Protein AF-A0ABD1JAW6-F1 (afdb_monomer_lite)

Organism: NCBI:txid363190

Secondary structure (DSSP, 8-state):
--HHHHHHHHHHHHHHH-SS---THHHHHHHHHHHHHHHHHHHS--------PPPSS----PPP------SSHHHHHHHHHHHHHHHS---PPPEEEEEEESSS----EEEE-SSTT--EEEEEEEEEEETTEEEEEEEEEEE-GGG---EEEE-SSEEEEEEEEEESSTT-TTS---SS---SEEEEEEEEEEGGGTEEEEEEEEETT--EEEEEEEEETTEEEEEEEEE-HHHHSSTTHHHHT--EEEE-STTGGG-----TTSTTHHHHHHHHHHHS--

InterPro domains:
  IPR016054 Ly-6 antigen/uPA receptor-like [PF00021] (93-174)
  IPR016054 Ly-6 antigen/uPA receptor-like [PF00021] (186-258)
  IPR016054 Ly-6 antigen/uPA receptor-like [SM00134] (94-187)
  IPR016054 Ly-6 antigen/uPA receptor-like [SM00134] (188-269)
  IPR045860 Snake toxin-like superfamily [G3DSA:2.10.60.10] (93-180)
  IPR045860 Snake toxin-like superfamily [G3DSA:2.10.60.10] (184-261)
  IPR045860 Snake toxin-like superfamily [SSF57302] (91-174)
  IPR045860 Snake toxin-like superfamily [SSF57302] (186-259)
  IPR050918 CNF-like Phospholipase A2 Inhibitor [PTHR20914] (78-254)

Foldseek 3Di:
DVPVVVVVVVVVVVVVPPPDDDDCVVVVVVVVVVVVVVVVVVVPPPDPDDDDDDDPDDDDDDDDDDDDDDDPVVVVVVVVVVVVVVVPPPPQAAWEFWDKDFPDDDGGDIDGDPDPQLQKWKWKWKWKDAQNDITIMITTDRDGPLPQDWKKWPQPRMIMTMHMDMDRHHHPHPDHDDNDAFAAFPAAKEWHAPQVVLDGHDIDGDGDQQFKKKWWWDQDPNDTHIGITTMHPSCVVCPVCVVRVIPIDIDGGHHPVVDDPPDPPPVVVVVCVVVVVVVVVD

Sequence (282 aa):
MPQLLKCSTIYNACNETHKQHFDFSHCHNSCETITYQFTQGMMIKNVVGDDDRPAPNGQVYPHQRRYIPPLTIKMSFQITFIMMCLLFSQAEGLSCITCNSTSGSCSGSSRQCASSDLNTCGSITTVTSVGGTKNELNIKSCFRSSQCLNASLNIGTGRFTLSALCCSTDNCNTQDPPANGNSTSNGRQCFTCNVLRQSCSSRLDCVGDEDRCVSAKVEAAGQSVNVKGCVTRNVCSGAVASQLAVDLRCCEGNLCNGAWSVGPGASVLFLLWPLVSVLLLH

pLDDT: mean 70.28, std 23.57, range [27.52, 97.81]

Radius of gyration: 35.2 Å; chains: 1; bounding box: 105×41×98 Å

Structure (mmCIF, N/CA/C/O backbone):
data_AF-A0ABD1JAW6-F1
#
_entry.id   AF-A0ABD1JAW6-F1
#
loop_
_atom_site.group_PDB
_atom_site.id
_atom_site.type_symbol
_atom_site.label_atom_id
_atom_site.label_alt_id
_atom_site.label_comp_id
_atom_site.label_asym_id
_atom_site.label_entity_id
_atom_site.label_seq_id
_atom_site.pdbx_PDB_ins_code
_atom_site.Cartn_x
_atom_site.Cartn_y
_atom_site.Cartn_z
_atom_site.occupancy
_atom_site.B_iso_or_equiv
_atom_site.auth_seq_id
_atom_site.auth_comp_id
_atom_site.auth_asym_id
_atom_site.auth_atom_id
_atom_site.pdbx_PDB_model_num
ATOM 1 N N . MET A 1 1 ? -54.946 2.865 18.034 1.00 39.66 1 MET A N 1
ATOM 2 C CA . MET A 1 1 ? -54.273 3.064 16.730 1.00 39.66 1 MET A CA 1
ATOM 3 C C . MET A 1 1 ? -53.802 4.497 16.399 1.00 39.66 1 MET A C 1
ATOM 5 O O . MET A 1 1 ? -53.014 4.590 15.474 1.00 39.66 1 MET A O 1
ATOM 9 N N . PRO A 1 2 ? -54.110 5.591 17.140 1.00 27.52 2 PRO A N 1
ATOM 10 C CA . PRO A 1 2 ? -53.483 6.907 16.873 1.00 27.52 2 PRO A CA 1
ATOM 11 C C . PRO A 1 2 ? -52.094 7.120 17.518 1.00 27.52 2 PRO A C 1
ATOM 13 O O . PRO A 1 2 ? -51.408 8.084 17.203 1.00 27.52 2 PRO A O 1
ATOM 16 N N . GLN A 1 3 ? -51.689 6.251 18.454 1.00 32.28 3 GLN A N 1
ATOM 17 C CA . GLN A 1 3 ? -50.475 6.415 19.279 1.00 32.28 3 GLN A CA 1
ATOM 18 C C . GLN A 1 3 ? -49.221 5.762 18.661 1.00 32.28 3 GLN A C 1
ATOM 20 O O . GLN A 1 3 ? -48.121 6.271 18.829 1.00 32.28 3 GLN A O 1
ATOM 25 N N . LEU A 1 4 ? -49.389 4.685 17.880 1.00 32.69 4 LEU A N 1
ATOM 26 C CA . LEU A 1 4 ? -48.307 4.049 17.108 1.00 32.69 4 LEU A CA 1
ATOM 27 C C . LEU A 1 4 ? -47.784 4.958 15.985 1.00 32.69 4 LEU A C 1
ATOM 29 O O . LEU A 1 4 ? -46.601 4.915 15.657 1.00 32.69 4 LEU A O 1
ATOM 33 N N . LEU A 1 5 ? -48.652 5.821 15.444 1.00 30.50 5 LEU A N 1
ATOM 34 C CA . LEU A 1 5 ? -48.282 6.759 14.388 1.00 30.50 5 LEU A CA 1
ATOM 35 C C . LEU A 1 5 ? -47.302 7.823 14.908 1.00 30.50 5 LEU A C 1
ATOM 37 O O . LEU A 1 5 ? -46.346 8.140 14.218 1.00 30.50 5 LEU A O 1
ATOM 41 N N . LYS A 1 6 ? -47.456 8.291 16.158 1.00 33.97 6 LYS A N 1
ATOM 42 C CA . LYS A 1 6 ? -46.602 9.345 16.735 1.00 33.97 6 LYS A CA 1
ATOM 43 C C . LYS A 1 6 ? -45.160 8.892 16.999 1.00 33.97 6 LYS A C 1
ATOM 45 O O . LYS A 1 6 ? -44.248 9.675 16.762 1.00 33.97 6 LYS A O 1
ATOM 50 N N . CYS A 1 7 ? -44.927 7.642 17.411 1.00 35.03 7 CYS A N 1
ATOM 51 C CA . CYS A 1 7 ? -43.558 7.128 17.589 1.00 35.03 7 CYS A CA 1
ATOM 52 C C . CYS A 1 7 ? -42.853 6.850 16.257 1.00 35.03 7 CYS A C 1
ATOM 54 O O . CYS A 1 7 ? -41.663 7.121 16.141 1.00 35.03 7 CYS A O 1
ATOM 56 N N . SER A 1 8 ? -43.575 6.368 15.238 1.00 34.03 8 SER A N 1
ATOM 57 C CA . SER A 1 8 ? -42.996 6.190 13.900 1.00 34.03 8 SER A CA 1
ATOM 58 C C . SER A 1 8 ? -42.621 7.533 13.267 1.00 34.03 8 SER A C 1
ATOM 60 O O . SER A 1 8 ? -41.562 7.634 12.653 1.00 34.03 8 SER A O 1
ATOM 62 N N . THR A 1 9 ? -43.417 8.588 13.483 1.00 37.19 9 THR A N 1
ATOM 63 C CA . THR A 1 9 ? -43.071 9.942 13.025 1.00 37.19 9 THR A CA 1
ATOM 64 C C . THR A 1 9 ? -41.859 10.517 13.764 1.00 37.19 9 THR A C 1
ATOM 66 O O . THR A 1 9 ? -41.057 11.188 13.133 1.00 37.19 9 THR A O 1
ATOM 69 N N . ILE A 1 10 ? -41.671 10.230 15.059 1.00 40.16 10 ILE A N 1
ATOM 70 C CA . ILE A 1 10 ? -40.507 10.707 15.836 1.00 40.16 10 ILE A CA 1
ATOM 71 C C . ILE A 1 10 ? -39.234 9.915 15.496 1.00 40.16 10 ILE A C 1
ATOM 73 O O . ILE A 1 10 ? -38.173 10.512 15.358 1.00 40.16 10 ILE A O 1
ATOM 77 N N . TYR A 1 11 ? -39.336 8.600 15.281 1.00 37.50 11 TYR A N 1
ATOM 78 C CA . TYR A 1 11 ? -38.226 7.769 14.800 1.00 37.50 11 TYR A CA 1
ATOM 79 C C . TYR A 1 11 ? -37.764 8.203 13.402 1.00 37.50 11 TYR A C 1
ATOM 81 O O . TYR A 1 11 ? -36.571 8.370 13.164 1.00 37.50 11 TYR A O 1
ATOM 89 N N . ASN A 1 12 ? -38.713 8.471 12.499 1.00 37.88 12 ASN A N 1
ATOM 90 C CA . ASN A 1 12 ? -38.404 8.979 11.164 1.00 37.88 12 ASN A CA 1
ATOM 91 C C . ASN A 1 12 ? -37.906 10.433 11.199 1.00 37.88 12 ASN A C 1
ATOM 93 O O . ASN A 1 12 ? -36.989 10.758 10.455 1.00 37.88 12 ASN A O 1
ATOM 97 N N . ALA A 1 13 ? -38.418 11.281 12.101 1.00 36.16 13 ALA A N 1
ATOM 98 C CA . ALA A 1 13 ? -37.901 12.634 12.298 1.00 36.16 13 ALA A CA 1
ATOM 99 C C . ALA A 1 13 ? -36.455 12.611 12.820 1.00 36.16 13 ALA A C 1
ATOM 101 O O . ALA A 1 13 ? -35.608 13.260 12.227 1.00 36.16 13 ALA A O 1
ATOM 102 N N . CYS A 1 14 ? -36.124 11.798 13.831 1.00 36.22 14 CYS A N 1
ATOM 103 C CA . CYS A 1 14 ? -34.740 11.622 14.297 1.00 36.22 14 CYS A CA 1
ATOM 104 C C . CYS A 1 14 ? -33.797 11.101 13.200 1.00 36.22 14 CYS A C 1
ATOM 106 O O . CYS A 1 14 ? -32.624 11.468 13.184 1.00 36.22 14 CYS A O 1
ATOM 108 N N . ASN A 1 15 ? -34.302 10.277 12.280 1.00 37.25 15 ASN A N 1
ATOM 109 C CA . ASN A 1 15 ? -33.532 9.739 11.160 1.00 37.25 15 ASN A CA 1
ATOM 110 C C . ASN A 1 15 ? -33.337 10.764 10.019 1.00 37.25 15 ASN A C 1
ATOM 112 O O . ASN A 1 15 ? -32.315 10.742 9.335 1.00 37.25 15 ASN A O 1
ATOM 116 N N . GLU A 1 16 ? -34.284 11.688 9.815 1.00 38.09 16 GLU A N 1
ATOM 117 C CA . GLU A 1 16 ? -34.200 12.703 8.755 1.00 38.09 16 GLU A CA 1
ATOM 118 C C . GLU A 1 16 ? -33.447 13.980 9.169 1.00 38.09 16 GLU A C 1
ATOM 120 O O . GLU A 1 16 ? -32.745 14.545 8.327 1.00 38.09 16 GLU A O 1
ATOM 125 N N . THR A 1 17 ? -33.494 14.420 10.437 1.00 34.91 17 THR A N 1
ATOM 126 C CA . THR A 1 17 ? -32.769 15.634 10.880 1.00 34.91 17 THR A CA 1
ATOM 127 C C . THR A 1 17 ? -31.293 15.427 11.246 1.00 34.91 17 THR A C 1
ATOM 129 O O . THR A 1 17 ? -30.568 16.416 11.307 1.00 34.91 17 THR A O 1
ATOM 132 N N . HIS A 1 18 ? -30.794 14.195 11.431 1.00 41.66 18 HIS A N 1
ATOM 133 C CA . HIS A 1 18 ? -29.419 13.933 11.913 1.00 41.66 18 HIS A CA 1
ATOM 134 C C . HIS A 1 18 ? -28.493 13.243 10.898 1.00 41.66 18 HIS A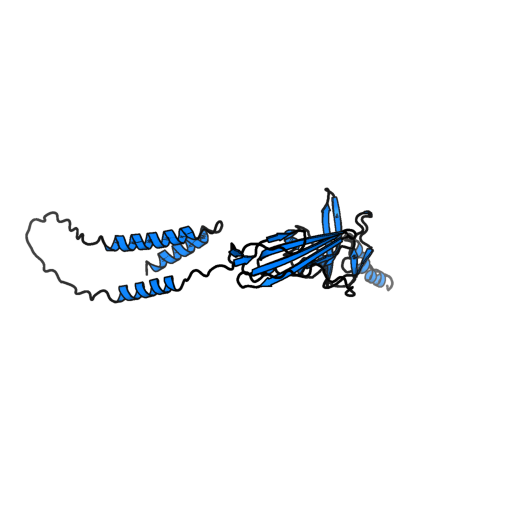 C 1
ATOM 136 O O . HIS A 1 18 ? -27.667 12.399 11.242 1.00 41.66 18 HIS A O 1
ATOM 142 N N . LYS A 1 19 ? -28.536 13.672 9.631 1.00 37.09 19 LYS A N 1
ATOM 143 C CA . LYS A 1 19 ? -27.467 13.354 8.659 1.00 37.09 19 LYS A CA 1
ATOM 144 C C . LYS A 1 19 ? -26.127 14.046 8.955 1.00 37.09 19 LYS A C 1
ATOM 146 O O . LYS A 1 19 ? -25.148 13.776 8.264 1.00 37.09 19 LYS A O 1
ATOM 151 N N . GLN A 1 20 ? -26.055 14.918 9.961 1.00 35.34 20 GLN A N 1
ATOM 152 C CA . GLN A 1 20 ? -24.823 15.565 10.409 1.00 35.34 20 GLN A CA 1
ATOM 153 C C . GLN A 1 20 ? -24.856 15.683 11.943 1.00 35.34 20 GLN A C 1
ATOM 155 O O . GLN A 1 20 ? -25.792 16.249 12.492 1.00 35.34 20 GLN A O 1
ATOM 160 N N . HIS A 1 21 ? -23.834 15.142 12.611 1.00 32.12 21 HIS A N 1
ATOM 161 C CA . HIS A 1 21 ? -23.632 15.073 14.069 1.00 32.12 21 HIS A CA 1
ATOM 162 C C . HIS A 1 21 ? -24.512 14.083 14.863 1.00 32.12 21 HIS A C 1
ATOM 164 O O . HIS A 1 21 ? -25.672 14.333 15.188 1.00 32.12 21 HIS A O 1
ATOM 170 N N . PHE A 1 22 ? -23.877 12.963 15.233 1.00 36.44 22 PHE A N 1
ATOM 171 C CA . PHE A 1 22 ? -24.339 12.000 16.231 1.00 36.44 22 PHE A CA 1
ATOM 172 C C . PHE A 1 22 ? -23.930 12.472 17.633 1.00 36.44 22 PHE A C 1
ATOM 174 O O . PHE A 1 22 ? -22.776 12.321 18.028 1.00 36.44 22 PHE A O 1
ATOM 181 N N . ASP A 1 23 ? -24.883 13.019 18.384 1.00 33.16 23 ASP A N 1
ATOM 182 C CA . ASP A 1 23 ? -24.808 13.137 19.840 1.00 33.16 23 ASP A CA 1
ATOM 183 C C . ASP A 1 23 ? -26.008 12.384 20.439 1.00 33.16 23 ASP A C 1
ATOM 185 O O . ASP A 1 23 ? -27.153 12.838 20.385 1.00 33.16 23 ASP A O 1
ATOM 189 N N . PHE A 1 24 ? -25.755 11.181 20.962 1.00 34.19 24 PHE A N 1
ATOM 190 C CA . PHE A 1 24 ? -26.781 10.320 21.560 1.00 34.19 24 PHE A CA 1
ATOM 191 C C . PHE A 1 24 ? -27.274 10.823 22.929 1.00 34.19 24 PHE A C 1
ATOM 193 O O . PHE A 1 24 ? -28.302 10.341 23.413 1.00 34.19 24 PHE A O 1
ATOM 200 N N . SER A 1 25 ? -26.617 11.822 23.5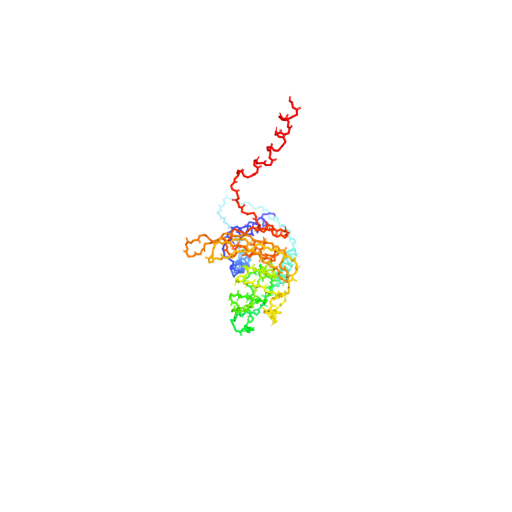34 1.00 34.84 25 SER A N 1
ATOM 201 C CA . SER A 1 25 ? -27.037 12.383 24.827 1.00 34.84 25 SER A CA 1
ATOM 202 C C . SER A 1 25 ? -28.419 13.052 24.757 1.00 34.84 25 SER A C 1
ATOM 204 O O . SER A 1 25 ? -29.188 13.022 25.720 1.00 34.84 25 SER A O 1
ATOM 206 N N . HIS A 1 26 ? -28.802 13.578 23.587 1.00 32.47 26 HIS A N 1
ATOM 207 C CA . HIS A 1 26 ? -30.093 14.244 23.388 1.00 32.47 26 HIS A CA 1
ATOM 208 C C . HIS A 1 26 ? -31.280 13.279 23.228 1.00 32.47 26 HIS A C 1
ATOM 210 O O . HIS A 1 26 ? -32.404 13.606 23.625 1.00 32.47 26 HIS A O 1
ATOM 216 N N . CYS A 1 27 ? -31.046 12.067 22.712 1.00 31.92 27 CYS A N 1
ATOM 217 C CA . CYS A 1 27 ? -32.080 11.028 22.623 1.00 31.92 27 CYS A CA 1
ATOM 218 C C . CYS A 1 27 ? -32.421 10.440 23.999 1.00 31.92 27 CYS A C 1
ATOM 220 O O . CYS A 1 27 ? -33.592 10.175 24.282 1.00 31.92 27 CYS A O 1
ATOM 222 N N . HIS A 1 28 ? -31.418 10.303 24.872 1.00 37.28 28 HIS A N 1
ATOM 223 C CA . HIS A 1 28 ? -31.607 9.882 26.260 1.00 37.28 28 HIS A CA 1
ATOM 224 C C . HIS A 1 28 ? -32.455 10.903 27.040 1.00 37.28 28 HIS A C 1
ATOM 226 O O . HIS A 1 28 ? -33.507 10.548 27.573 1.00 37.28 28 HIS A O 1
ATOM 232 N N . ASN A 1 29 ? -32.098 12.193 26.963 1.00 34.94 29 ASN A N 1
ATOM 233 C CA . ASN A 1 29 ? -32.851 13.278 27.608 1.00 34.94 29 ASN A CA 1
ATOM 234 C C . ASN A 1 29 ? -34.290 13.422 27.074 1.00 34.94 29 ASN A C 1
ATOM 236 O O . ASN A 1 29 ? -35.208 13.720 27.841 1.00 34.94 29 ASN A O 1
ATOM 240 N N . SER A 1 30 ? -34.530 13.177 25.779 1.00 36.03 30 SER A N 1
ATOM 241 C CA . SER A 1 30 ? -35.888 13.217 25.208 1.00 36.03 30 SER A CA 1
ATOM 242 C C . SER A 1 30 ? -36.763 12.054 25.691 1.00 36.03 30 SER A C 1
ATOM 244 O O . SER A 1 30 ? -37.945 12.257 25.973 1.00 36.03 30 SER A O 1
ATOM 246 N N . CYS A 1 31 ? -36.201 10.852 25.857 1.00 35.84 31 CYS A N 1
ATOM 247 C CA . CYS A 1 31 ? -36.932 9.713 26.421 1.00 35.84 31 CYS A CA 1
ATOM 248 C C . CYS A 1 31 ? -37.215 9.888 27.920 1.00 35.84 31 CYS A C 1
ATOM 250 O O . CYS A 1 31 ? -38.332 9.605 28.363 1.00 35.84 31 CYS A O 1
ATOM 252 N N . GLU A 1 32 ? -36.269 10.417 28.700 1.00 36.97 32 GLU A N 1
ATOM 253 C CA . GLU A 1 32 ? -36.491 10.727 30.119 1.00 36.97 32 GLU A CA 1
ATOM 254 C C . GLU A 1 32 ? -37.551 11.822 30.313 1.00 36.97 32 GLU A C 1
ATOM 256 O O . GLU A 1 32 ? -38.463 11.666 31.128 1.00 36.97 32 GLU A O 1
ATOM 261 N N . THR A 1 33 ? -37.525 12.881 29.495 1.00 35.50 33 THR A N 1
ATOM 262 C CA . THR A 1 33 ? -38.504 13.982 29.570 1.00 35.50 33 THR A CA 1
ATOM 263 C C . THR A 1 33 ? -39.921 13.520 29.211 1.00 35.50 33 THR A C 1
ATOM 265 O O . THR A 1 33 ? -40.887 13.925 29.860 1.00 35.50 33 THR A O 1
ATOM 268 N N . ILE A 1 34 ? -40.075 12.625 28.226 1.00 38.06 34 ILE A N 1
ATOM 269 C CA . ILE A 1 34 ? -41.377 12.039 27.856 1.00 38.06 34 ILE A CA 1
ATOM 270 C C . ILE A 1 34 ? -41.892 11.104 28.960 1.00 38.06 34 ILE A C 1
ATOM 272 O O . ILE A 1 34 ? -43.086 11.117 29.261 1.00 38.06 34 ILE A O 1
ATOM 276 N N . THR A 1 35 ? -41.005 10.352 29.617 1.00 37.53 35 THR A N 1
ATOM 277 C CA . THR A 1 35 ? -41.349 9.484 30.757 1.00 37.53 35 THR A CA 1
ATOM 278 C C . THR A 1 35 ? -41.788 10.311 31.978 1.00 37.53 35 THR A C 1
ATOM 280 O O . THR A 1 35 ? -42.762 9.961 32.652 1.00 37.53 35 THR A O 1
ATOM 283 N N . TYR A 1 36 ? -41.158 11.470 32.207 1.00 36.84 36 TYR A N 1
ATOM 284 C CA . TYR A 1 36 ? -41.524 12.428 33.258 1.00 36.84 36 TYR A CA 1
ATOM 285 C C . TYR A 1 36 ? -42.850 13.163 32.961 1.00 36.84 36 TYR A C 1
ATOM 287 O O . TYR A 1 36 ? -43.713 13.291 33.826 1.00 36.84 36 TYR A O 1
ATOM 295 N N . GLN A 1 37 ? -43.081 13.579 31.711 1.00 35.81 37 GLN A N 1
ATOM 296 C CA . GLN A 1 37 ? -44.339 14.206 31.272 1.00 35.81 37 GLN A CA 1
ATOM 297 C C . GLN A 1 37 ? -45.529 13.225 31.308 1.00 35.81 37 GLN A C 1
ATOM 299 O O . GLN A 1 37 ? -46.637 13.609 31.685 1.00 35.81 37 GLN A O 1
ATOM 304 N N . PHE A 1 38 ? -45.318 11.941 30.986 1.00 34.81 38 PHE A N 1
ATOM 305 C CA . PHE A 1 38 ? -46.363 10.909 31.073 1.00 34.81 38 PHE A CA 1
ATOM 306 C C . PHE A 1 38 ? -46.721 10.527 32.516 1.00 34.81 38 PHE A C 1
ATOM 308 O O . PHE A 1 38 ? -47.887 10.238 32.793 1.00 34.81 38 PHE A O 1
ATOM 315 N N . THR A 1 39 ? -45.753 10.533 33.436 1.00 36.78 39 THR A N 1
ATOM 316 C CA . THR A 1 39 ? -45.994 10.294 34.870 1.00 36.78 39 THR A CA 1
ATOM 317 C C . THR A 1 39 ? -46.688 11.490 35.535 1.00 36.78 39 THR A C 1
ATOM 319 O O . THR A 1 39 ? -47.665 11.292 36.257 1.00 36.78 39 THR A O 1
ATOM 322 N N . GLN A 1 40 ? -46.299 12.727 35.202 1.00 37.38 40 GLN A N 1
ATOM 323 C CA . GLN A 1 40 ? -46.972 13.961 35.648 1.00 37.38 40 GLN A CA 1
ATOM 324 C C . GLN A 1 40 ? -48.404 14.092 35.084 1.00 37.38 40 GLN A C 1
ATOM 326 O O . GLN A 1 40 ? -49.337 14.424 35.816 1.00 37.38 40 GLN A O 1
ATOM 331 N N . GLY A 1 41 ? -48.631 13.728 33.815 1.00 34.72 41 GLY A N 1
ATOM 332 C CA . GLY A 1 41 ? -49.961 13.729 33.187 1.00 34.72 41 GLY A CA 1
ATOM 333 C C . GLY A 1 41 ? -50.949 12.690 33.744 1.00 34.72 41 GLY A C 1
ATOM 334 O O . GLY A 1 41 ? -52.147 12.782 33.477 1.00 34.72 41 GLY A O 1
ATOM 335 N N . MET A 1 42 ? -50.478 11.712 34.529 1.00 32.09 42 MET A N 1
ATOM 336 C CA . MET A 1 42 ? -51.319 10.731 35.231 1.00 32.09 42 MET A CA 1
ATOM 337 C C . MET A 1 42 ? -51.646 11.128 36.681 1.00 32.09 42 MET A C 1
ATOM 339 O O . MET A 1 42 ? -52.560 10.545 37.259 1.00 32.09 42 MET A O 1
ATOM 343 N N . MET A 1 43 ? -50.974 12.143 37.240 1.00 32.81 43 MET A N 1
ATOM 344 C CA . MET A 1 43 ? -51.266 12.697 38.574 1.00 32.81 43 MET A CA 1
ATOM 345 C C . MET A 1 43 ? -52.29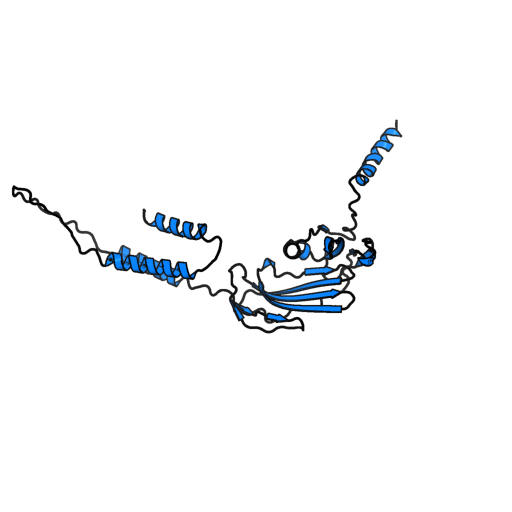7 13.840 38.541 1.00 32.81 43 MET A C 1
ATOM 347 O O . MET A 1 43 ? -52.821 14.223 39.583 1.00 32.81 43 MET A O 1
ATOM 351 N N . ILE A 1 44 ? -52.647 14.360 37.358 1.00 38.25 44 ILE A N 1
ATOM 352 C CA . ILE A 1 44 ? -53.598 15.473 37.193 1.00 38.25 44 ILE A CA 1
ATOM 353 C C . ILE A 1 44 ? -54.794 15.030 36.344 1.00 38.25 44 ILE A C 1
ATOM 355 O O . ILE A 1 44 ? -54.988 15.505 35.233 1.00 38.25 44 ILE A O 1
ATOM 359 N N . LYS A 1 45 ? -55.614 14.105 36.854 1.00 33.12 45 LYS A N 1
ATOM 360 C CA . LYS A 1 45 ? -57.033 13.970 36.459 1.00 33.12 45 LYS A CA 1
ATOM 361 C C . LYS A 1 45 ? -57.879 13.467 37.630 1.00 33.12 45 LYS A C 1
ATOM 363 O O . LYS A 1 45 ? -58.571 12.466 37.522 1.00 33.12 45 LYS A O 1
ATOM 368 N N . ASN A 1 46 ? -57.843 14.206 38.734 1.00 36.03 46 ASN A N 1
ATOM 369 C CA . ASN A 1 46 ? -58.978 14.311 39.652 1.00 36.03 46 ASN A CA 1
ATOM 370 C C . ASN A 1 46 ? -59.456 15.765 39.641 1.00 36.03 46 ASN A C 1
ATOM 372 O O . ASN A 1 46 ? -59.386 16.466 40.640 1.00 36.03 46 ASN A O 1
ATOM 376 N N . VAL A 1 47 ? -59.886 16.242 38.475 1.00 34.84 47 VAL A N 1
ATOM 377 C CA . VAL A 1 47 ? -60.718 17.442 38.382 1.00 34.84 47 VAL A CA 1
ATOM 378 C C . VAL A 1 47 ? -61.846 17.076 37.433 1.00 34.84 47 VAL A C 1
ATOM 380 O O . VAL A 1 47 ? -61.704 17.156 36.215 1.00 34.84 47 VAL A O 1
ATOM 383 N N . VAL A 1 48 ? -62.941 16.577 38.003 1.00 32.56 48 VAL A N 1
ATOM 384 C CA . VAL A 1 48 ? -64.242 16.697 37.351 1.00 32.56 48 VAL A CA 1
ATOM 385 C C . VAL A 1 48 ? -64.601 18.168 37.508 1.00 32.56 48 VAL A C 1
ATOM 387 O O . VAL A 1 48 ? -64.966 18.608 38.593 1.00 32.56 48 VAL A O 1
ATOM 390 N N . GLY A 1 49 ? -64.361 18.939 36.452 1.00 36.12 49 GLY A N 1
ATOM 391 C CA . GLY A 1 49 ? -65.104 20.166 36.241 1.00 36.12 49 GLY A CA 1
ATOM 392 C C . GLY A 1 49 ? -66.442 19.760 35.649 1.00 36.12 49 GLY A C 1
ATOM 393 O O . GLY A 1 49 ? -66.453 19.115 34.604 1.00 36.12 49 GLY A O 1
ATOM 394 N N . ASP A 1 50 ? -67.527 20.115 36.323 1.00 32.41 50 ASP A N 1
ATOM 395 C CA . ASP A 1 50 ? -68.793 20.344 35.644 1.00 32.41 50 ASP A CA 1
ATOM 396 C C . ASP A 1 50 ? -69.230 21.772 35.963 1.00 32.41 50 ASP A C 1
ATOM 398 O O . ASP A 1 50 ? -69.261 22.217 37.112 1.00 32.41 50 ASP A O 1
ATOM 402 N N . ASP A 1 51 ? -69.434 22.495 34.875 1.00 38.00 51 ASP A N 1
ATOM 403 C CA . ASP A 1 51 ? -69.867 23.873 34.773 1.00 38.00 51 ASP A CA 1
ATOM 404 C C . ASP A 1 51 ? -71.394 23.805 34.634 1.00 38.00 51 ASP A C 1
ATOM 406 O O . ASP A 1 51 ? -71.887 23.399 33.586 1.00 38.00 51 ASP A O 1
ATOM 410 N N . ASP A 1 52 ? -72.149 24.135 35.686 1.00 34.78 52 ASP A N 1
ATOM 411 C CA . ASP A 1 52 ? -73.616 24.172 35.632 1.00 34.78 52 ASP A CA 1
ATOM 412 C C . ASP A 1 52 ? -74.127 25.578 35.974 1.00 34.78 52 ASP A C 1
ATOM 414 O O . ASP A 1 52 ? -74.235 25.993 37.132 1.00 34.78 52 ASP A O 1
ATOM 418 N N . ARG A 1 53 ? -74.492 26.323 34.922 1.00 37.44 53 ARG A N 1
ATOM 419 C CA . ARG A 1 53 ? -75.479 27.410 35.011 1.00 37.44 53 ARG A CA 1
ATOM 420 C C . ARG A 1 53 ? -76.859 26.809 35.315 1.00 37.44 53 ARG A C 1
ATOM 422 O O . ARG A 1 53 ? -77.207 25.780 34.741 1.00 37.44 53 ARG A O 1
ATOM 429 N N . PRO A 1 54 ? -77.703 27.472 36.122 1.00 36.53 54 PRO A N 1
ATOM 430 C CA . PRO A 1 54 ? -78.991 26.913 36.512 1.00 36.53 54 PRO A CA 1
ATOM 431 C C . PRO A 1 54 ? -80.008 26.974 35.361 1.00 36.53 54 PRO A C 1
ATOM 433 O O . PRO A 1 54 ? -80.223 28.031 34.767 1.00 36.53 54 PRO A O 1
ATOM 436 N N . ALA A 1 55 ? -80.691 25.858 35.098 1.00 42.91 55 ALA A N 1
ATOM 437 C CA . ALA A 1 55 ? -81.937 25.828 34.332 1.00 42.91 55 ALA A CA 1
ATOM 438 C C . ALA A 1 55 ? -83.146 25.906 35.294 1.00 42.91 55 ALA A C 1
ATOM 440 O O . ALA A 1 55 ? -83.169 25.192 36.301 1.00 42.91 55 ALA A O 1
ATOM 441 N N . PRO A 1 56 ? -84.171 26.736 35.019 1.00 43.97 56 PRO A N 1
ATOM 442 C CA . PRO A 1 56 ? -85.345 26.859 35.871 1.00 43.97 56 PRO A CA 1
ATOM 443 C C . PRO A 1 56 ? -86.402 25.835 35.447 1.00 43.97 56 PRO A C 1
ATOM 445 O O . PRO A 1 56 ? -87.192 26.096 34.547 1.00 43.97 56 PRO A O 1
ATOM 448 N N . ASN A 1 57 ? -86.377 24.649 36.056 1.00 42.28 57 ASN A N 1
ATOM 449 C CA . ASN A 1 57 ? -87.545 23.832 36.427 1.00 42.28 57 ASN A CA 1
ATOM 450 C C . ASN A 1 57 ? -87.086 22.408 36.755 1.00 42.28 57 ASN A C 1
ATOM 452 O O . ASN A 1 57 ? -86.569 21.689 35.904 1.00 42.28 57 ASN A O 1
ATOM 456 N N . GLY A 1 58 ? -87.273 22.016 38.016 1.00 50.03 58 GLY A N 1
ATOM 457 C CA . GLY A 1 58 ? -86.748 20.782 38.588 1.00 50.03 58 GLY A CA 1
ATOM 458 C C . GLY A 1 58 ? -87.364 19.504 38.021 1.00 50.03 58 GLY A C 1
ATOM 459 O O . GLY A 1 58 ? -88.439 19.088 38.448 1.00 50.03 58 GLY A O 1
ATOM 460 N N . GLN A 1 59 ? -86.620 18.817 37.154 1.00 36.88 59 GLN A N 1
ATOM 461 C CA . GLN A 1 59 ? -86.806 17.391 36.893 1.00 36.88 59 GLN A CA 1
ATOM 462 C C . GLN A 1 59 ? -85.461 16.655 36.910 1.00 36.88 59 GLN A C 1
ATOM 464 O O . GLN A 1 59 ? -84.491 17.083 36.291 1.00 36.88 59 GLN A O 1
ATOM 469 N N . VAL A 1 60 ? -85.420 15.547 37.656 1.00 40.88 60 VAL A N 1
ATOM 470 C CA . VAL A 1 60 ? -84.251 14.685 37.886 1.00 40.88 60 VAL A CA 1
ATOM 471 C C . VAL A 1 60 ? -84.385 13.427 37.021 1.00 40.88 60 VAL A C 1
ATOM 473 O O . VAL A 1 60 ? -85.417 12.762 37.086 1.00 40.88 60 VAL A O 1
ATOM 476 N N . TYR A 1 61 ? -83.342 13.060 36.267 1.00 37.69 61 TYR A N 1
ATOM 477 C CA . TYR A 1 61 ? -83.243 11.769 35.564 1.00 37.69 61 TYR A CA 1
ATOM 478 C C . TYR A 1 61 ? -82.120 10.901 36.173 1.00 37.69 61 TYR A C 1
ATOM 480 O O . TYR A 1 61 ? -81.106 11.446 36.612 1.00 37.69 61 TYR A O 1
ATOM 488 N N . PRO A 1 62 ? -82.266 9.560 36.239 1.00 40.56 62 PRO A N 1
ATOM 489 C CA . PRO A 1 62 ? -81.368 8.708 37.019 1.00 40.56 62 PRO A CA 1
ATOM 490 C C . PRO A 1 62 ? -80.046 8.400 36.292 1.00 40.56 62 PRO A C 1
ATOM 492 O O . PRO A 1 62 ? -80.030 8.001 35.129 1.00 40.56 62 PRO A O 1
ATOM 495 N N . HIS A 1 63 ? -78.925 8.510 37.013 1.00 38.03 63 HIS A N 1
ATOM 496 C CA . HIS A 1 63 ? -77.596 8.105 36.545 1.00 38.03 63 HIS A CA 1
ATOM 497 C C . HIS A 1 63 ? -77.464 6.573 36.453 1.00 38.03 63 HIS A C 1
ATOM 499 O O . HIS A 1 63 ? -77.547 5.869 37.459 1.00 38.03 63 HIS A O 1
ATOM 505 N N . GLN A 1 64 ? -77.156 6.045 35.265 1.00 39.88 64 GLN A N 1
ATOM 506 C CA . GLN A 1 64 ? -76.683 4.665 35.103 1.00 39.88 64 GLN A CA 1
ATOM 507 C C . GLN A 1 64 ? -75.165 4.584 35.331 1.00 39.88 64 GLN A C 1
ATOM 509 O O . GLN A 1 64 ? -74.379 5.125 34.553 1.00 39.88 64 GLN A O 1
ATOM 514 N N . ARG A 1 65 ? -74.727 3.858 36.371 1.00 39.97 65 ARG A N 1
ATOM 515 C CA . ARG A 1 65 ? -73.311 3.498 36.564 1.00 39.97 65 ARG A CA 1
ATOM 516 C C . ARG A 1 65 ? -72.919 2.341 35.639 1.00 39.97 65 ARG A C 1
ATOM 518 O O . ARG A 1 65 ? -73.353 1.213 35.851 1.00 39.97 65 ARG A O 1
ATOM 525 N N . ARG A 1 66 ? -72.046 2.596 34.655 1.00 38.28 66 ARG A N 1
ATOM 526 C CA . ARG A 1 66 ? -71.309 1.537 33.940 1.00 38.28 66 ARG A CA 1
ATOM 527 C C . ARG A 1 66 ? -70.151 1.042 34.806 1.00 38.28 66 ARG A C 1
ATOM 529 O O . ARG A 1 66 ? -69.294 1.827 35.200 1.00 38.28 66 ARG A O 1
ATOM 536 N N . TYR A 1 67 ? -70.112 -0.261 35.056 1.00 41.28 67 TYR A N 1
ATOM 537 C CA . TYR A 1 67 ? -68.962 -0.945 35.646 1.00 41.28 67 TYR A CA 1
ATOM 538 C C . TYR A 1 67 ? -67.877 -1.120 34.569 1.00 41.28 67 TYR A C 1
ATOM 540 O O . TYR A 1 67 ? -68.135 -1.726 33.531 1.00 41.28 67 TYR A O 1
ATOM 548 N N . ILE A 1 68 ? -66.676 -0.579 34.798 1.00 48.44 68 ILE A N 1
ATOM 549 C CA . ILE A 1 68 ? -65.490 -0.786 33.950 1.00 48.44 68 ILE A CA 1
ATOM 550 C C . ILE A 1 68 ? -64.540 -1.701 34.741 1.00 48.44 68 ILE A C 1
ATOM 552 O O . ILE A 1 68 ? -64.142 -1.315 35.841 1.00 48.44 68 ILE A O 1
ATOM 556 N N . PRO A 1 69 ? -64.184 -2.906 34.256 1.00 43.81 69 PRO A N 1
ATOM 557 C CA . PRO A 1 69 ? -63.257 -3.781 34.972 1.00 43.81 69 PRO A CA 1
ATOM 558 C C . PRO A 1 69 ? -61.832 -3.185 35.002 1.00 43.81 69 PRO A C 1
ATOM 560 O O . PRO A 1 69 ? -61.445 -2.463 34.076 1.00 43.81 69 PRO A O 1
ATOM 563 N N . PRO A 1 70 ? -61.040 -3.449 36.060 1.00 48.09 70 PRO A N 1
ATOM 564 C CA . PRO A 1 70 ? -59.837 -2.684 36.349 1.00 48.09 70 PRO A CA 1
ATOM 565 C C . PRO A 1 70 ? -58.620 -3.179 35.555 1.00 48.09 70 PRO A C 1
ATOM 567 O O . PRO A 1 70 ? -58.289 -4.357 35.543 1.00 48.09 70 PRO A O 1
ATOM 570 N N . LEU A 1 71 ? -57.925 -2.229 34.929 1.00 49.31 71 LEU A N 1
ATOM 571 C CA . LEU A 1 71 ? -56.484 -1.970 35.081 1.00 49.31 71 LEU A CA 1
ATOM 572 C C . LEU A 1 71 ? -55.426 -3.101 34.957 1.00 49.31 71 LEU A C 1
ATOM 574 O O . LEU A 1 71 ? -54.275 -2.842 35.285 1.00 49.31 71 LEU A O 1
ATOM 578 N N . THR A 1 72 ? -55.709 -4.304 34.456 1.00 48.31 72 THR A N 1
ATOM 579 C CA . THR A 1 72 ? -54.685 -5.379 34.364 1.00 48.31 72 THR A CA 1
ATOM 580 C C . THR A 1 72 ? -53.837 -5.334 33.087 1.00 48.31 72 THR A C 1
ATOM 582 O O . THR A 1 72 ? -52.647 -5.644 33.115 1.00 48.31 72 THR A O 1
ATOM 585 N N . ILE A 1 73 ? -54.394 -4.861 31.969 1.00 50.88 73 ILE A N 1
ATOM 586 C CA . ILE A 1 73 ? -53.698 -4.823 30.665 1.00 50.88 73 ILE A CA 1
ATOM 587 C C . ILE A 1 73 ? -52.602 -3.738 30.633 1.00 50.88 73 ILE A C 1
ATOM 589 O O . ILE A 1 73 ? -51.568 -3.898 29.988 1.00 50.88 73 ILE A O 1
ATOM 593 N N . LYS A 1 74 ? -52.787 -2.636 31.374 1.00 52.66 74 LYS A N 1
ATOM 594 C CA . LYS A 1 74 ? -51.873 -1.478 31.373 1.00 52.66 74 LYS A CA 1
ATOM 595 C C . LYS A 1 74 ? -50.562 -1.749 32.127 1.00 52.66 74 LYS A C 1
ATOM 597 O O . LYS A 1 74 ? -49.544 -1.153 31.790 1.00 52.66 74 LYS A O 1
ATOM 602 N N . MET A 1 75 ? -50.582 -2.656 33.109 1.00 51.97 75 MET A N 1
ATOM 603 C CA . MET A 1 75 ? -49.413 -3.004 33.930 1.00 51.97 75 MET A CA 1
ATOM 604 C C . MET A 1 75 ? -48.459 -3.967 33.209 1.00 51.97 75 MET A C 1
ATOM 606 O O . MET A 1 75 ? -47.246 -3.815 33.313 1.00 51.97 75 MET A O 1
ATOM 610 N N . SER A 1 76 ? -48.994 -4.906 32.419 1.00 57.09 76 SER A N 1
ATOM 611 C CA . SER A 1 76 ? -48.181 -5.889 31.689 1.00 57.09 76 SER A CA 1
ATOM 612 C C . SER A 1 76 ? -47.334 -5.241 30.584 1.00 57.09 76 SER A C 1
ATOM 614 O O . SER A 1 76 ? -46.140 -5.512 30.516 1.00 57.09 76 SER A O 1
ATOM 616 N N . PHE A 1 77 ? -47.899 -4.300 29.812 1.00 62.56 77 PHE A N 1
ATOM 617 C CA . PHE A 1 77 ? -47.174 -3.599 28.739 1.00 62.56 77 PHE A CA 1
ATOM 618 C C . PHE A 1 77 ? -45.986 -2.766 29.241 1.00 62.56 77 PHE A C 1
ATOM 620 O O . PHE A 1 77 ? -44.932 -2.767 28.606 1.00 62.56 77 PHE A O 1
ATOM 627 N N . GLN A 1 78 ? -46.141 -2.085 30.381 1.00 64.31 78 GLN A N 1
ATOM 628 C CA . GLN A 1 78 ? -45.100 -1.244 30.988 1.00 64.31 78 GLN A CA 1
ATOM 629 C C . GLN A 1 78 ? -43.893 -2.076 31.429 1.00 64.31 78 GLN A C 1
ATOM 631 O O . GLN A 1 78 ? -42.757 -1.705 31.156 1.00 64.31 78 GLN A O 1
ATOM 636 N N . ILE A 1 79 ? -44.139 -3.237 32.042 1.00 70.75 79 ILE A N 1
ATOM 637 C CA . ILE A 1 79 ? -43.073 -4.135 32.497 1.00 70.75 79 ILE A CA 1
ATOM 638 C C . ILE A 1 79 ? -42.318 -4.715 31.298 1.00 70.75 79 ILE A C 1
ATOM 640 O O . ILE A 1 79 ? -41.093 -4.690 31.297 1.00 70.75 79 ILE A O 1
ATOM 644 N N . THR A 1 80 ? -43.008 -5.153 30.238 1.00 74.56 80 THR A N 1
ATOM 645 C CA . THR A 1 80 ? -42.330 -5.594 29.002 1.00 74.56 80 THR A CA 1
ATOM 646 C C . THR A 1 80 ? -41.521 -4.484 28.339 1.00 74.56 80 THR A C 1
ATOM 648 O O . THR A 1 80 ? -40.444 -4.761 27.826 1.00 74.56 80 THR A O 1
ATOM 651 N N . PHE A 1 81 ? -42.001 -3.237 28.357 1.00 70.00 81 PHE A N 1
ATOM 652 C CA . PHE A 1 81 ? -41.289 -2.105 27.761 1.00 70.00 81 PHE A CA 1
ATOM 653 C C . PHE A 1 81 ? -40.031 -1.743 28.561 1.00 70.00 81 PHE A C 1
ATOM 655 O O . PHE A 1 81 ? -38.967 -1.581 27.977 1.00 70.00 81 PHE A O 1
ATOM 662 N N . ILE A 1 82 ? -40.120 -1.717 29.895 1.00 70.69 82 ILE A N 1
ATOM 663 C CA . ILE A 1 82 ? -38.970 -1.507 30.788 1.00 70.69 82 ILE A CA 1
ATOM 664 C C . ILE A 1 82 ? -37.965 -2.653 30.645 1.00 70.69 82 ILE A C 1
ATOM 666 O O . ILE A 1 82 ? -36.776 -2.397 30.506 1.00 70.69 82 ILE A O 1
ATOM 670 N N . MET A 1 83 ? -38.425 -3.906 30.604 1.00 63.50 83 MET A N 1
ATOM 671 C CA . MET A 1 83 ? -37.552 -5.059 30.373 1.00 63.50 83 MET A CA 1
ATOM 672 C C . MET A 1 83 ? -36.878 -4.992 29.002 1.00 63.50 83 MET A C 1
ATOM 674 O O . MET A 1 83 ? -35.696 -5.294 28.908 1.00 63.50 83 MET A O 1
ATOM 678 N N . MET A 1 84 ? -37.574 -4.543 27.952 1.00 70.88 84 MET A N 1
ATOM 679 C CA . MET A 1 84 ? -36.945 -4.355 26.646 1.00 70.88 84 MET A CA 1
ATOM 680 C C . MET A 1 84 ? -35.912 -3.219 26.672 1.00 70.88 84 MET A C 1
ATOM 682 O O . MET A 1 84 ? -34.814 -3.409 26.168 1.00 70.88 84 MET A O 1
ATOM 686 N N . CYS A 1 85 ? -36.208 -2.090 27.330 1.00 63.75 85 CYS A N 1
ATOM 687 C CA . CYS A 1 85 ? -35.268 -0.985 27.566 1.00 63.75 85 CYS A CA 1
ATOM 688 C C . CYS A 1 85 ? -34.028 -1.404 28.373 1.00 63.75 85 CYS A C 1
ATOM 690 O O . CYS A 1 85 ? -32.934 -0.940 28.074 1.00 63.75 85 CYS A O 1
ATOM 692 N N . LEU A 1 86 ? -34.176 -2.300 29.354 1.00 59.78 86 LEU A N 1
ATOM 693 C CA . LEU A 1 86 ? -33.062 -2.864 30.127 1.00 59.78 86 LEU A CA 1
ATOM 694 C C . LEU A 1 86 ? -32.255 -3.905 29.329 1.00 59.78 86 LEU A C 1
ATOM 696 O O . LEU A 1 86 ? -31.068 -4.082 29.589 1.00 59.78 86 LEU A O 1
ATOM 700 N N . LEU A 1 87 ? -32.883 -4.577 28.355 1.00 56.62 87 LEU A N 1
ATOM 701 C CA . LEU A 1 87 ? -32.228 -5.493 27.411 1.00 56.62 87 LEU A CA 1
ATOM 702 C C . LEU A 1 87 ? -31.503 -4.759 26.273 1.00 56.62 87 LEU A C 1
ATOM 704 O O . LEU A 1 87 ? -30.603 -5.336 25.666 1.00 56.62 87 LEU A O 1
ATOM 708 N N . PHE A 1 88 ? -31.824 -3.487 26.014 1.00 55.50 88 PHE A N 1
ATOM 709 C CA . PHE A 1 88 ? -30.948 -2.574 25.273 1.00 55.50 88 PHE A CA 1
ATOM 710 C C . PHE A 1 88 ? -29.787 -2.135 26.177 1.00 55.50 88 PHE A C 1
ATOM 712 O O . PHE A 1 88 ? -29.563 -0.949 26.413 1.00 55.50 88 PHE A O 1
ATOM 719 N N . SER A 1 89 ? -29.041 -3.103 26.716 1.00 52.34 89 SER A N 1
ATOM 720 C CA . SER A 1 89 ? -27.733 -2.843 27.300 1.00 52.34 89 SER A CA 1
ATOM 721 C C . SER A 1 89 ? -26.918 -2.078 26.265 1.00 52.34 89 SER A C 1
ATOM 723 O O . SER A 1 89 ? -26.822 -2.522 25.118 1.00 52.34 89 SER A O 1
ATOM 725 N N . GLN A 1 90 ? -26.383 -0.923 26.662 1.00 51.78 90 GLN A N 1
ATOM 726 C CA . GLN A 1 90 ? -25.436 -0.159 25.862 1.00 51.78 90 GLN A CA 1
ATOM 727 C C . GLN A 1 90 ? -24.372 -1.138 25.370 1.00 51.78 90 GLN A C 1
ATOM 729 O O . GLN A 1 90 ? -23.609 -1.666 26.175 1.00 51.78 90 GLN A O 1
ATOM 734 N N . ALA A 1 91 ? -24.385 -1.468 24.078 1.00 56.88 91 ALA A N 1
ATOM 735 C CA . ALA A 1 91 ? -23.300 -2.232 23.495 1.00 56.88 91 ALA A CA 1
ATOM 736 C C . ALA A 1 91 ? -22.068 -1.342 23.645 1.00 56.88 91 ALA A C 1
ATOM 738 O O . ALA A 1 91 ? -21.981 -0.306 22.982 1.00 56.88 91 ALA A O 1
ATOM 739 N N . GLU A 1 92 ? -21.184 -1.672 24.589 1.00 66.94 92 GLU A N 1
ATOM 740 C CA . GLU A 1 92 ? -19.934 -0.941 24.738 1.00 66.94 92 GLU A CA 1
ATOM 741 C C . GLU A 1 92 ? -19.209 -1.011 23.393 1.00 66.94 92 GLU A C 1
ATOM 743 O O . GLU A 1 92 ? -18.971 -2.086 22.840 1.00 66.94 92 GLU A O 1
ATOM 748 N N . GLY A 1 93 ? -18.971 0.159 22.799 1.00 81.31 93 GLY A N 1
ATOM 749 C CA . GLY A 1 93 ? -18.274 0.247 21.524 1.00 81.31 93 GLY A CA 1
ATOM 750 C C . GLY A 1 93 ? -16.851 -0.288 21.662 1.00 81.31 93 GLY A C 1
ATOM 751 O O . GLY A 1 93 ? -16.216 -0.070 22.694 1.00 81.31 93 GLY A O 1
ATOM 752 N N . LEU A 1 94 ? -16.362 -0.939 20.603 1.00 93.38 94 LEU A N 1
ATOM 753 C CA . LEU A 1 94 ? -15.003 -1.472 20.503 1.00 93.38 94 LEU A CA 1
ATOM 754 C C . LEU A 1 94 ? -13.969 -0.438 20.971 1.00 93.38 94 LEU A C 1
ATOM 756 O O . LEU A 1 94 ? -14.023 0.725 20.568 1.00 93.38 94 LEU A O 1
ATOM 760 N N . SER A 1 95 ? -13.016 -0.864 21.791 1.00 95.44 95 SER A N 1
ATOM 761 C CA . SER A 1 95 ? -11.901 -0.040 22.257 1.00 95.44 95 SER A CA 1
ATOM 762 C C . SER A 1 95 ? -10.572 -0.570 21.737 1.00 95.44 95 SER A C 1
ATOM 764 O O . SER A 1 95 ? -10.295 -1.759 21.828 1.00 95.44 95 SER A O 1
ATOM 766 N N . CYS A 1 96 ? -9.719 0.305 21.211 1.00 97.19 96 CYS A N 1
ATOM 767 C CA . CYS A 1 96 ? -8.452 -0.084 20.591 1.00 97.19 96 CYS A CA 1
ATOM 768 C C . CYS A 1 96 ? -7.278 0.717 21.144 1.00 97.19 96 CYS A C 1
ATOM 770 O O . CYS A 1 96 ? -7.426 1.872 21.548 1.00 97.19 96 CYS A O 1
ATOM 772 N N . ILE A 1 97 ? -6.078 0.140 21.075 1.00 97.38 97 ILE A N 1
ATOM 773 C CA . ILE A 1 97 ? -4.842 0.859 21.386 1.00 97.38 97 ILE A CA 1
ATOM 774 C C . ILE A 1 97 ? -4.614 1.909 20.298 1.00 97.38 97 ILE A C 1
ATOM 776 O O . ILE A 1 97 ? -4.676 1.586 19.108 1.00 97.38 97 ILE A O 1
ATOM 780 N N . THR A 1 98 ? -4.331 3.153 20.699 1.00 96.00 98 THR A N 1
ATOM 781 C CA . THR A 1 98 ? -4.034 4.255 19.771 1.00 96.00 98 THR A CA 1
ATOM 782 C C . THR A 1 98 ? -2.627 4.809 19.966 1.00 96.00 98 THR A C 1
ATOM 784 O O . THR A 1 98 ? -2.308 5.272 21.061 1.00 96.00 98 THR A O 1
ATOM 787 N N . CYS A 1 99 ? -1.796 4.800 18.923 1.00 95.75 99 CYS A N 1
ATOM 788 C CA . CYS A 1 99 ? -0.474 5.438 18.919 1.00 95.75 99 CYS A CA 1
ATOM 789 C C . CYS A 1 99 ? 0.066 5.627 17.499 1.00 95.75 99 CYS A C 1
ATOM 791 O O . CYS A 1 99 ? -0.419 5.007 16.552 1.00 95.75 99 CYS A O 1
ATOM 793 N N . ASN A 1 100 ? 1.100 6.457 17.363 1.00 94.12 100 ASN A N 1
ATOM 794 C CA . ASN A 1 100 ? 1.939 6.522 16.174 1.00 94.12 100 ASN A CA 1
ATOM 795 C C . ASN A 1 100 ? 3.425 6.645 16.555 1.00 94.12 100 ASN A C 1
ATOM 797 O O . ASN A 1 100 ? 3.761 7.150 17.624 1.00 94.12 100 ASN A O 1
ATOM 801 N N . SER A 1 101 ? 4.321 6.149 15.703 1.00 92.25 101 SER A N 1
ATOM 802 C CA . SER A 1 101 ? 5.772 6.270 15.891 1.00 92.25 101 SER A CA 1
ATOM 803 C C . SER A 1 101 ? 6.502 6.192 14.558 1.00 92.25 101 SER A C 1
ATOM 805 O O . SER A 1 101 ? 6.130 5.400 13.695 1.00 92.25 101 SER A O 1
ATOM 807 N N . THR A 1 102 ? 7.560 6.986 14.410 1.00 86.69 102 THR A N 1
ATOM 808 C CA . THR A 1 102 ? 8.475 6.959 13.257 1.00 86.69 102 THR A CA 1
ATOM 809 C C . THR A 1 102 ? 9.769 6.183 13.530 1.00 86.69 102 THR A C 1
ATOM 811 O O . THR A 1 102 ? 10.641 6.113 12.668 1.00 86.69 102 THR A O 1
ATOM 814 N N . SER A 1 103 ? 9.922 5.603 14.726 1.00 79.81 103 SER A N 1
ATOM 815 C CA . SER A 1 103 ? 11.137 4.905 15.169 1.00 79.81 103 SER A CA 1
ATOM 816 C C . SER A 1 103 ? 10.833 3.494 15.690 1.00 79.81 103 SER A C 1
ATOM 818 O O . SER A 1 103 ? 11.230 3.135 16.798 1.00 79.81 103 SER A O 1
ATOM 820 N N . GLY A 1 104 ? 10.099 2.704 14.903 1.00 81.06 104 GLY A N 1
ATOM 821 C CA . GLY A 1 104 ? 9.706 1.331 15.239 1.00 81.06 104 GLY A CA 1
ATOM 822 C C . GLY A 1 104 ? 8.358 1.246 15.961 1.00 81.06 104 GLY A C 1
ATOM 823 O O . GLY A 1 104 ? 7.491 2.102 15.760 1.00 81.06 104 GLY A O 1
ATOM 824 N N . SER A 1 105 ? 8.176 0.208 16.781 1.00 86.88 105 SER A N 1
ATOM 825 C CA . SER A 1 105 ? 6.935 -0.074 17.513 1.00 86.88 105 SER A CA 1
ATOM 826 C C . SER A 1 105 ? 6.428 1.115 18.332 1.00 86.88 105 SER A C 1
ATOM 828 O O . SER A 1 105 ? 7.206 1.892 18.888 1.00 86.88 105 SER A O 1
ATOM 830 N N . CYS A 1 106 ? 5.103 1.228 18.447 1.00 90.38 106 CYS A N 1
ATOM 831 C CA . CYS A 1 106 ? 4.458 2.217 19.304 1.00 90.38 106 CYS A CA 1
ATOM 832 C C . CYS A 1 106 ? 3.587 1.559 20.379 1.00 90.38 106 CYS A C 1
ATOM 834 O O . CYS A 1 106 ? 2.968 0.508 20.165 1.00 90.38 106 CYS A O 1
ATOM 836 N N . SER A 1 107 ? 3.522 2.233 21.526 1.00 92.38 107 SER A N 1
ATOM 837 C CA . SER A 1 107 ? 2.649 1.906 22.651 1.00 92.38 107 SER A CA 1
ATOM 838 C C . SER A 1 107 ? 1.787 3.119 22.972 1.00 92.38 107 SER A C 1
ATOM 840 O O . SER A 1 107 ? 2.260 4.254 22.919 1.00 92.38 107 SER A O 1
ATOM 842 N N . GLY A 1 108 ? 0.521 2.893 23.302 1.00 92.81 108 GLY A N 1
ATOM 843 C CA . GLY A 1 108 ? -0.425 3.964 23.593 1.00 92.81 108 GLY A CA 1
ATOM 844 C C . GLY A 1 108 ? -1.563 3.501 24.486 1.00 92.81 108 GLY A C 1
ATOM 845 O O . GLY A 1 108 ? -1.571 2.367 24.961 1.00 92.81 108 GLY A O 1
ATOM 846 N N . SER A 1 109 ? -2.517 4.393 24.733 1.00 94.69 109 SER A N 1
ATOM 847 C CA . SER A 1 109 ? -3.688 4.096 25.553 1.00 94.69 109 SER A CA 1
ATOM 848 C C . SER A 1 109 ? -4.837 3.506 24.733 1.00 94.69 109 SER A C 1
ATOM 850 O O . SER A 1 109 ? -4.953 3.751 23.529 1.00 94.69 109 SER A O 1
ATOM 852 N N . SER A 1 110 ? -5.691 2.740 25.414 1.00 96.25 110 SER A N 1
ATOM 853 C CA . SER A 1 110 ? -6.979 2.272 24.897 1.00 96.25 110 SER A CA 1
ATOM 854 C C . SER A 1 110 ? -7.925 3.456 24.708 1.00 96.25 110 SER A C 1
ATOM 856 O O . SER A 1 110 ? -8.103 4.256 25.630 1.00 96.25 110 SER A O 1
ATOM 858 N N . ARG A 1 111 ? -8.555 3.561 23.537 1.00 94.31 111 ARG A N 1
ATOM 859 C CA . ARG A 1 111 ? -9.612 4.536 23.246 1.00 94.31 111 ARG A CA 1
ATOM 860 C C . ARG A 1 111 ? -10.789 3.852 22.571 1.00 94.31 111 ARG A C 1
ATOM 862 O O . ARG A 1 111 ? -10.596 3.006 21.702 1.00 94.31 111 ARG A O 1
ATOM 869 N N . GLN A 1 112 ? -11.994 4.264 22.947 1.00 94.06 112 GLN A N 1
ATOM 870 C CA . GLN A 1 112 ? -13.219 3.797 22.313 1.00 94.06 112 GLN A CA 1
ATOM 871 C C . GLN A 1 112 ? -13.307 4.310 20.871 1.00 94.06 112 GLN A C 1
ATOM 873 O O . GLN A 1 112 ? -12.995 5.472 20.591 1.00 94.06 112 GLN A O 1
ATOM 878 N N . CYS A 1 113 ? -13.725 3.450 19.949 1.00 92.88 113 CYS A N 1
ATOM 879 C CA . CYS A 1 113 ? -13.910 3.812 18.555 1.00 92.88 113 CYS A CA 1
ATOM 880 C C . CYS A 1 113 ? -15.115 4.751 18.406 1.00 92.88 113 CYS A C 1
ATOM 882 O O . CYS A 1 113 ? -16.217 4.460 18.862 1.00 92.88 113 CYS A O 1
ATOM 884 N N . ALA A 1 114 ? -14.892 5.898 17.758 1.00 86.69 114 ALA A N 1
ATOM 885 C CA . ALA A 1 114 ? -15.851 7.005 17.721 1.00 86.69 114 ALA A CA 1
ATOM 886 C C . ALA A 1 114 ? -17.097 6.753 16.850 1.00 86.69 114 ALA A C 1
ATOM 888 O O . ALA A 1 114 ? -18.051 7.525 16.912 1.00 86.69 114 ALA A O 1
ATOM 889 N N . SER A 1 115 ? -17.095 5.717 16.008 1.00 80.75 115 SER A N 1
ATOM 890 C CA . SER A 1 115 ? -18.230 5.377 15.151 1.00 80.75 115 SER A CA 1
ATOM 891 C C . SER A 1 115 ? -18.392 3.869 15.012 1.00 80.75 115 SER A C 1
ATOM 893 O O . SER A 1 115 ? -17.418 3.120 15.072 1.00 80.75 115 SER A O 1
ATOM 895 N N . SER A 1 116 ? -19.625 3.428 14.757 1.00 76.88 116 SER A N 1
ATOM 896 C CA . SER A 1 116 ? -19.950 2.020 14.497 1.00 76.88 116 SER A CA 1
ATOM 897 C C . SER A 1 116 ? -19.252 1.456 13.257 1.00 76.88 116 SER A C 1
ATOM 899 O O . SER A 1 116 ? -19.022 0.254 13.181 1.00 76.88 116 SER A O 1
ATOM 901 N N . ASP A 1 117 ? -18.896 2.311 12.294 1.00 83.69 117 ASP A N 1
ATOM 902 C CA . ASP A 1 117 ? -18.167 1.908 11.085 1.00 83.69 117 ASP A CA 1
ATOM 903 C C . ASP A 1 117 ? -16.696 1.573 11.376 1.00 83.69 117 ASP A C 1
ATOM 905 O O . ASP A 1 117 ? -16.048 0.882 10.591 1.00 83.69 117 ASP A O 1
ATOM 909 N N . LEU A 1 118 ? -16.151 2.076 12.489 1.00 88.88 118 LEU A N 1
ATOM 910 C CA . LEU A 1 118 ? -14.804 1.781 12.974 1.00 88.88 118 LEU A CA 1
ATOM 911 C C . LEU A 1 118 ? -14.837 0.553 13.891 1.00 88.88 118 LEU A C 1
ATOM 913 O O . LEU A 1 118 ? -14.512 0.607 15.073 1.00 88.88 118 LEU A O 1
ATOM 917 N N . ASN A 1 119 ? -15.261 -0.565 13.318 1.00 90.56 119 ASN A N 1
ATOM 918 C CA . ASN A 1 119 ? -15.533 -1.830 13.995 1.00 90.56 119 ASN A CA 1
ATOM 919 C C . ASN A 1 119 ? -14.320 -2.775 14.054 1.00 90.56 119 ASN A C 1
ATOM 921 O O . ASN A 1 119 ? -14.476 -3.993 14.150 1.00 90.56 119 ASN A O 1
ATOM 925 N N . THR A 1 120 ? -13.103 -2.262 13.891 1.00 94.38 120 THR A N 1
ATOM 926 C CA . THR A 1 120 ? -11.893 -3.084 13.823 1.00 94.38 120 THR A CA 1
ATOM 927 C C . THR A 1 120 ? -10.717 -2.347 14.463 1.00 94.38 120 THR A C 1
ATOM 929 O O . THR A 1 120 ? -10.436 -1.202 14.116 1.00 94.38 120 THR A O 1
ATOM 932 N N . CYS A 1 121 ? -9.990 -3.006 15.364 1.00 96.88 121 CYS A N 1
ATOM 933 C CA . CYS A 1 121 ? -8.694 -2.526 15.828 1.00 96.88 121 CYS A CA 1
ATOM 934 C C . CYS A 1 121 ? -7.627 -2.917 14.813 1.00 96.88 121 CYS A C 1
ATOM 936 O O . CYS A 1 121 ? -7.601 -4.058 14.353 1.00 96.88 121 CYS A O 1
ATOM 938 N N . GLY A 1 122 ? -6.731 -1.991 14.486 1.00 95.69 122 GLY A N 1
ATOM 939 C CA . GLY A 1 122 ? -5.640 -2.236 13.551 1.00 95.69 122 GLY A CA 1
ATOM 940 C C . GLY A 1 122 ? -4.300 -1.774 14.095 1.00 95.69 122 GLY A C 1
ATOM 941 O O . GLY A 1 122 ? -4.211 -0.787 14.830 1.00 95.69 122 GLY A O 1
ATOM 942 N N . SER A 1 123 ? -3.265 -2.509 13.714 1.00 95.44 123 SER A N 1
ATOM 943 C CA . SER A 1 123 ? -1.869 -2.101 13.763 1.00 95.44 123 SER A CA 1
ATOM 944 C C . SER A 1 123 ? -1.350 -2.080 12.332 1.00 95.44 123 SER A C 1
ATOM 946 O O . SER A 1 123 ? -1.479 -3.068 11.609 1.00 95.44 123 SER A O 1
ATOM 948 N N . ILE A 1 124 ? -0.836 -0.935 11.900 1.00 92.38 124 ILE A N 1
ATOM 949 C CA . ILE A 1 124 ? -0.386 -0.688 10.537 1.00 92.38 124 ILE A CA 1
ATOM 950 C C . ILE A 1 124 ? 1.064 -0.238 10.577 1.00 92.38 124 ILE A C 1
ATOM 952 O O . ILE A 1 124 ? 1.395 0.743 11.239 1.00 92.38 124 ILE A O 1
ATOM 956 N N . THR A 1 125 ? 1.898 -0.898 9.787 1.00 91.75 125 THR A N 1
ATOM 957 C CA . THR A 1 125 ? 3.272 -0.482 9.524 1.00 91.75 125 THR A CA 1
ATOM 958 C C . THR A 1 125 ? 3.360 -0.028 8.082 1.00 91.75 125 THR A C 1
ATOM 960 O O . THR A 1 125 ? 3.049 -0.775 7.152 1.00 91.75 125 THR A O 1
ATOM 963 N N . THR A 1 126 ? 3.782 1.214 7.892 1.00 90.44 126 THR A N 1
ATOM 964 C CA . THR A 1 126 ? 4.051 1.785 6.577 1.00 90.44 126 THR A CA 1
ATOM 965 C C . THR A 1 126 ? 5.543 1.977 6.408 1.00 90.44 126 THR A C 1
ATOM 967 O O . THR A 1 126 ? 6.208 2.502 7.297 1.00 90.44 126 THR A O 1
ATOM 970 N N . VAL A 1 127 ? 6.078 1.557 5.266 1.00 89.81 127 VAL A N 1
ATOM 971 C CA . VAL A 1 127 ? 7.486 1.761 4.928 1.00 89.81 127 VAL A CA 1
ATOM 972 C C . VAL A 1 127 ? 7.584 2.424 3.574 1.00 89.81 127 VAL A C 1
ATOM 974 O O . VAL A 1 127 ? 7.031 1.949 2.585 1.00 89.81 127 VAL A O 1
ATOM 977 N N . THR A 1 128 ? 8.313 3.532 3.542 1.00 89.44 128 THR A N 1
ATOM 978 C CA . THR A 1 128 ? 8.676 4.241 2.322 1.00 89.44 128 THR A CA 1
ATOM 979 C C . THR A 1 128 ? 10.175 4.113 2.129 1.00 89.44 128 THR A C 1
ATOM 981 O O . THR A 1 128 ? 10.954 4.565 2.965 1.00 89.44 128 THR A O 1
ATOM 984 N N . SER A 1 129 ? 10.590 3.504 1.025 1.00 88.50 129 SER A N 1
ATOM 985 C CA . SER A 1 129 ? 11.985 3.441 0.615 1.00 88.50 129 SER A CA 1
ATOM 986 C C . SER A 1 129 ? 12.205 4.311 -0.612 1.00 88.50 129 SER A C 1
ATOM 988 O O . SER A 1 129 ? 11.476 4.170 -1.589 1.00 88.50 129 SER A O 1
ATOM 990 N N . VAL A 1 130 ? 13.197 5.198 -0.574 1.00 87.06 130 VAL A N 1
ATOM 991 C CA . VAL A 1 130 ? 13.603 6.035 -1.712 1.00 87.06 130 VAL A CA 1
ATOM 992 C C . VAL A 1 130 ? 15.122 6.037 -1.781 1.00 87.06 130 VAL A C 1
ATOM 994 O O . VAL A 1 130 ? 15.782 6.378 -0.803 1.00 87.06 130 VAL A O 1
ATOM 997 N N . GLY A 1 131 ? 15.687 5.629 -2.921 1.00 80.25 131 GLY A N 1
ATOM 998 C CA . GLY A 1 131 ? 17.144 5.626 -3.112 1.00 80.25 131 GLY A CA 1
ATOM 999 C C . GLY A 1 131 ? 17.921 4.799 -2.075 1.00 80.25 131 GLY A C 1
ATOM 1000 O O . GLY A 1 131 ? 19.064 5.122 -1.774 1.00 80.25 131 GLY A O 1
ATOM 1001 N N . GLY A 1 132 ? 17.297 3.768 -1.494 1.00 74.69 132 GLY A N 1
ATOM 1002 C CA . GLY A 1 132 ? 17.886 2.917 -0.452 1.00 74.69 132 GLY A CA 1
ATOM 1003 C C . GLY A 1 132 ? 17.646 3.392 0.986 1.00 74.69 132 GLY A C 1
ATOM 1004 O O . GLY A 1 132 ? 17.692 2.571 1.902 1.00 74.69 132 GLY A O 1
ATOM 1005 N N . THR A 1 133 ? 17.298 4.663 1.201 1.00 85.69 133 THR A N 1
ATOM 1006 C CA . THR A 1 133 ? 16.875 5.166 2.516 1.00 85.69 133 THR A CA 1
ATOM 1007 C C . THR A 1 133 ? 15.468 4.669 2.819 1.00 85.69 133 THR A C 1
ATOM 1009 O O . THR A 1 133 ? 14.590 4.750 1.959 1.00 85.69 133 THR A O 1
ATOM 1012 N N . LYS A 1 134 ? 15.244 4.143 4.025 1.00 88.12 134 LYS A N 1
ATOM 1013 C CA . LYS A 1 134 ? 13.945 3.634 4.481 1.00 88.12 134 LYS A CA 1
ATOM 1014 C C . LYS A 1 134 ? 13.417 4.502 5.616 1.00 88.12 134 LYS A C 1
ATOM 1016 O O . LYS A 1 134 ? 14.133 4.738 6.581 1.00 88.12 134 LYS A O 1
ATOM 1021 N N . ASN A 1 135 ? 12.163 4.915 5.499 1.00 88.75 135 ASN A N 1
ATOM 1022 C CA . ASN A 1 135 ? 11.398 5.565 6.553 1.00 88.75 135 ASN A CA 1
ATOM 1023 C C . ASN A 1 135 ? 10.228 4.661 6.923 1.00 88.75 135 ASN A C 1
ATOM 1025 O O . ASN A 1 135 ? 9.519 4.180 6.037 1.00 88.75 135 ASN A O 1
ATOM 1029 N N . GLU A 1 136 ? 10.032 4.449 8.215 1.00 89.88 136 GLU A N 1
ATOM 1030 C CA . GLU A 1 136 ? 8.983 3.599 8.763 1.00 89.88 136 GLU A CA 1
ATOM 1031 C C . GLU A 1 136 ? 8.038 4.436 9.624 1.00 89.88 136 GLU A C 1
ATOM 1033 O O . GLU A 1 136 ? 8.464 5.357 10.320 1.00 89.88 136 GLU A O 1
ATOM 1038 N N . LEU A 1 137 ? 6.749 4.121 9.568 1.00 90.06 137 LEU A N 1
ATOM 1039 C CA . LEU A 1 137 ? 5.723 4.706 10.416 1.00 90.06 137 LEU A CA 1
ATOM 1040 C C . LEU A 1 137 ? 4.772 3.600 10.873 1.00 90.06 137 LEU A C 1
ATOM 1042 O O . LEU A 1 137 ? 4.115 2.961 10.050 1.00 90.06 137 LEU A O 1
ATOM 1046 N N . ASN A 1 138 ? 4.689 3.412 12.187 1.00 92.31 138 ASN A N 1
ATOM 1047 C CA . ASN A 1 138 ? 3.778 2.481 12.843 1.00 92.31 138 ASN A CA 1
ATOM 1048 C C . ASN A 1 138 ? 2.590 3.241 13.422 1.00 92.31 138 ASN A C 1
ATOM 1050 O O . ASN A 1 138 ? 2.770 4.295 14.033 1.00 92.31 138 ASN A O 1
ATOM 1054 N N . ILE A 1 139 ? 1.384 2.713 13.227 1.00 93.19 139 ILE A N 1
ATOM 1055 C CA . ILE A 1 139 ? 0.125 3.310 13.672 1.00 93.19 139 ILE A CA 1
ATOM 1056 C C . ILE A 1 139 ? -0.752 2.218 14.275 1.00 93.19 139 ILE A C 1
ATOM 1058 O O . ILE A 1 139 ? -1.058 1.230 13.615 1.00 93.19 139 ILE A O 1
ATOM 1062 N N . LYS A 1 140 ? -1.243 2.442 15.492 1.00 96.12 140 LYS A N 1
ATOM 1063 C CA . LYS A 1 140 ? -2.328 1.660 16.096 1.00 96.12 140 LYS A CA 1
ATOM 1064 C C . LYS A 1 140 ? -3.555 2.546 16.212 1.00 96.12 140 LYS A C 1
ATOM 1066 O O . LYS A 1 140 ? -3.427 3.694 16.638 1.00 96.12 140 LYS A O 1
ATOM 1071 N N . SER A 1 141 ? -4.718 2.063 15.782 1.00 95.31 141 SER A N 1
ATOM 1072 C CA . SER A 1 141 ? -5.972 2.823 15.855 1.00 95.31 141 SER A CA 1
ATOM 1073 C C . SER A 1 141 ? -7.202 1.938 15.627 1.00 95.31 141 SER A C 1
ATOM 1075 O O . SER A 1 141 ? -7.089 0.757 15.298 1.00 95.31 141 SER A O 1
ATOM 1077 N N . CYS A 1 142 ? -8.381 2.542 15.758 1.00 95.25 142 CYS A 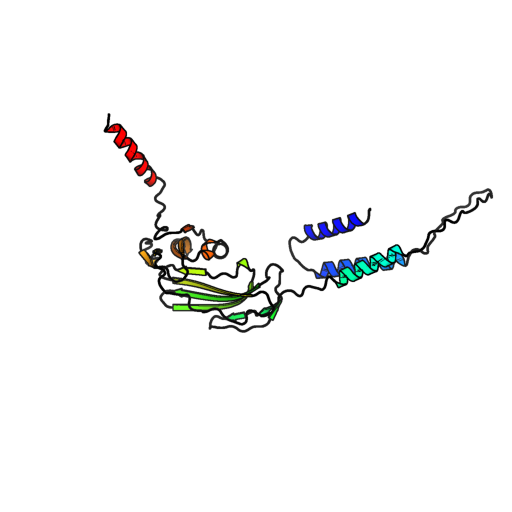N 1
ATOM 1078 C CA . CYS A 1 142 ? -9.615 2.038 15.171 1.00 95.25 142 CYS A CA 1
ATOM 1079 C C . CYS A 1 142 ? -9.624 2.287 13.653 1.00 95.25 142 CYS A C 1
ATOM 1081 O O . CYS A 1 142 ? -9.323 3.394 13.199 1.00 95.25 142 CYS A O 1
ATOM 1083 N N . PHE A 1 143 ? -10.024 1.282 12.881 1.00 92.12 143 PHE A N 1
ATOM 1084 C CA . PHE A 1 143 ? -10.145 1.320 11.426 1.00 92.12 143 PHE A CA 1
ATOM 1085 C C . PHE A 1 143 ? -11.486 0.740 10.980 1.00 92.12 143 PHE A C 1
ATOM 1087 O O . PHE A 1 143 ? -12.130 -0.020 11.703 1.00 92.12 143 PHE A O 1
ATOM 1094 N N . ARG A 1 144 ? -11.890 1.069 9.750 1.00 90.31 144 ARG A N 1
ATOM 1095 C CA . ARG A 1 144 ? -12.934 0.301 9.060 1.00 90.31 144 ARG A CA 1
ATOM 1096 C C . ARG A 1 144 ? -12.333 -1.023 8.609 1.00 90.31 144 ARG A C 1
ATOM 1098 O O . ARG A 1 144 ? -11.192 -1.030 8.145 1.00 90.31 144 ARG A O 1
ATOM 1105 N N . SER A 1 145 ? -13.096 -2.115 8.618 1.00 87.50 145 SER A N 1
ATOM 1106 C CA . SER A 1 145 ? -12.583 -3.403 8.118 1.00 87.50 145 SER A CA 1
ATOM 1107 C C . SER A 1 145 ? -12.060 -3.313 6.674 1.00 87.50 145 SER A C 1
ATOM 1109 O O . SER A 1 145 ? -11.069 -3.952 6.335 1.00 87.50 145 SER A O 1
ATOM 1111 N N . SER A 1 146 ? -12.646 -2.447 5.837 1.00 84.75 146 SER A N 1
ATOM 1112 C CA . SER A 1 146 ? -12.196 -2.206 4.456 1.00 84.75 146 SER A CA 1
ATOM 1113 C C . SER A 1 146 ? -10.827 -1.524 4.336 1.00 84.75 146 SER A C 1
ATOM 1115 O O . SER A 1 146 ? -10.285 -1.447 3.239 1.00 84.75 146 SER A O 1
ATOM 1117 N N . GLN A 1 147 ? -10.283 -0.981 5.426 1.00 82.81 147 GLN A N 1
ATOM 1118 C CA . GLN A 1 147 ? -8.957 -0.358 5.475 1.00 82.81 147 GLN A CA 1
ATOM 1119 C C . GLN A 1 147 ? -7.889 -1.320 6.012 1.00 82.81 147 GLN A C 1
ATOM 1121 O O . GLN A 1 147 ? -6.705 -0.999 5.968 1.00 82.81 147 GLN A O 1
ATOM 1126 N N . CYS A 1 148 ? -8.291 -2.500 6.493 1.00 87.06 148 CYS A N 1
ATOM 1127 C CA . CYS A 1 148 ? -7.375 -3.520 6.972 1.00 87.06 148 CYS A CA 1
ATOM 1128 C C . CYS A 1 148 ? -6.884 -4.407 5.826 1.00 87.06 148 CYS A C 1
ATOM 1130 O O . CYS A 1 148 ? -7.373 -5.515 5.610 1.00 87.06 148 CYS A O 1
ATOM 1132 N N . LEU A 1 149 ? -5.943 -3.895 5.046 1.00 88.00 149 LEU A N 1
ATOM 1133 C CA . LEU A 1 149 ? -5.453 -4.562 3.849 1.00 88.00 149 LEU A CA 1
ATOM 1134 C C . LEU A 1 149 ? -3.946 -4.369 3.763 1.00 88.00 149 LEU A C 1
ATOM 1136 O O . LEU A 1 149 ? -3.453 -3.294 4.086 1.00 88.00 149 LEU A O 1
ATOM 1140 N N . ASN A 1 150 ? -3.226 -5.355 3.238 1.00 91.06 150 ASN A N 1
ATOM 1141 C CA . ASN A 1 150 ? -1.841 -5.138 2.831 1.00 91.06 150 ASN A CA 1
ATOM 1142 C C . ASN A 1 150 ? -1.808 -4.460 1.460 1.00 91.06 150 ASN A C 1
ATOM 1144 O O . ASN A 1 150 ? -2.618 -4.779 0.583 1.00 91.06 150 ASN A O 1
ATOM 1148 N N . ALA A 1 151 ? -0.868 -3.545 1.259 1.00 90.25 151 ALA A N 1
ATOM 1149 C CA . ALA A 1 151 ? -0.673 -2.872 -0.013 1.00 90.25 151 ALA A CA 1
ATOM 1150 C C . ALA A 1 151 ? 0.810 -2.644 -0.305 1.00 90.25 151 ALA A C 1
ATOM 1152 O O . ALA A 1 151 ? 1.602 -2.357 0.589 1.00 90.25 151 ALA A O 1
ATOM 1153 N N . SER A 1 152 ? 1.189 -2.721 -1.577 1.00 92.25 152 SER A N 1
ATOM 1154 C CA . SER A 1 152 ? 2.508 -2.292 -2.033 1.00 92.25 152 SER A CA 1
ATOM 1155 C C . SER A 1 152 ? 2.409 -1.535 -3.348 1.00 92.25 152 SER A C 1
ATOM 1157 O O . SER A 1 152 ? 1.614 -1.896 -4.217 1.00 92.25 152 SER A O 1
ATOM 1159 N N . LEU A 1 153 ? 3.213 -0.480 -3.463 1.00 91.75 153 LEU A N 1
ATOM 1160 C CA . LEU A 1 153 ? 3.442 0.313 -4.661 1.00 91.75 153 LEU A CA 1
ATOM 1161 C C . LEU A 1 153 ? 4.949 0.446 -4.860 1.00 91.75 153 LEU A C 1
ATOM 1163 O O . LEU A 1 153 ? 5.642 1.050 -4.046 1.00 91.75 153 LEU A O 1
ATOM 1167 N N . ASN A 1 154 ? 5.449 -0.081 -5.965 1.00 93.75 154 ASN A N 1
ATOM 1168 C CA . ASN A 1 154 ? 6.858 -0.074 -6.309 1.00 93.75 154 ASN A CA 1
ATOM 1169 C C . ASN A 1 154 ? 7.048 0.611 -7.659 1.00 93.75 154 ASN A C 1
ATOM 1171 O O . ASN A 1 154 ? 6.583 0.121 -8.685 1.00 93.75 154 ASN A O 1
ATOM 1175 N N . ILE A 1 155 ? 7.739 1.748 -7.655 1.00 91.38 155 ILE A N 1
ATOM 1176 C CA . ILE A 1 155 ? 8.032 2.548 -8.850 1.00 91.38 155 ILE A CA 1
ATOM 1177 C C . ILE A 1 155 ? 9.512 2.435 -9.249 1.00 91.38 155 ILE A C 1
ATOM 1179 O O . ILE A 1 155 ? 10.019 3.231 -10.033 1.00 91.38 155 ILE A O 1
ATOM 1183 N N . GLY A 1 156 ? 10.247 1.459 -8.714 1.00 90.19 156 GLY A N 1
ATOM 1184 C CA . GLY A 1 156 ? 11.664 1.226 -9.003 1.00 90.19 156 GLY A CA 1
ATOM 1185 C C . GLY A 1 156 ? 12.612 2.127 -8.210 1.00 90.19 156 GLY A C 1
ATOM 1186 O O . GLY A 1 156 ? 13.414 1.622 -7.433 1.00 90.19 156 GLY A O 1
ATOM 1187 N N . THR A 1 157 ? 12.527 3.455 -8.358 1.00 86.00 157 THR A N 1
ATOM 1188 C CA . THR A 1 157 ? 13.354 4.401 -7.567 1.00 86.00 157 THR A CA 1
ATOM 1189 C C . THR A 1 157 ? 12.885 4.541 -6.122 1.00 86.00 157 THR A C 1
ATOM 1191 O O . THR A 1 157 ? 13.657 4.941 -5.244 1.00 86.00 157 THR A O 1
ATOM 1194 N N . GLY A 1 158 ? 11.622 4.201 -5.879 1.00 89.12 158 GLY A N 1
ATOM 1195 C CA . GLY A 1 158 ? 11.040 4.141 -4.557 1.00 89.12 158 GLY A CA 1
ATOM 1196 C C . GLY A 1 158 ? 9.964 3.072 -4.448 1.00 89.12 158 GLY A C 1
ATOM 1197 O O . GLY A 1 158 ? 9.405 2.608 -5.446 1.00 89.12 158 GLY A O 1
ATOM 1198 N N . ARG A 1 159 ? 9.688 2.682 -3.209 1.00 90.56 159 ARG A N 1
ATOM 1199 C CA . ARG A 1 159 ? 8.696 1.672 -2.860 1.00 90.56 159 ARG A CA 1
ATOM 1200 C C . ARG A 1 159 ? 7.964 2.078 -1.592 1.00 90.56 159 ARG A C 1
ATOM 1202 O O . ARG A 1 159 ? 8.593 2.451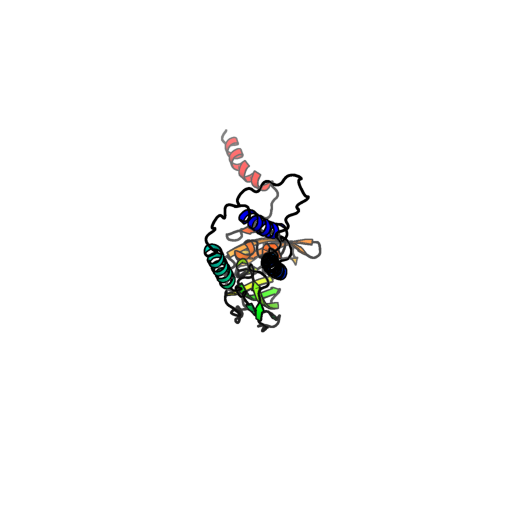 -0.609 1.00 90.56 159 ARG A O 1
ATOM 1209 N N . PHE A 1 160 ? 6.647 1.971 -1.626 1.00 89.88 160 PHE A N 1
ATOM 1210 C CA . PHE A 1 160 ? 5.753 2.139 -0.495 1.00 89.88 160 PHE A CA 1
ATOM 1211 C C . PHE A 1 160 ? 5.112 0.789 -0.167 1.00 89.88 160 PHE A C 1
ATOM 1213 O O . PHE A 1 160 ? 4.624 0.091 -1.059 1.00 89.88 160 PHE A O 1
ATOM 1220 N N . THR A 1 161 ? 5.109 0.410 1.104 1.00 90.12 161 THR A N 1
ATOM 1221 C CA . THR A 1 161 ? 4.412 -0.778 1.606 1.00 90.12 161 THR A CA 1
ATOM 1222 C C . THR A 1 161 ? 3.570 -0.403 2.808 1.00 90.12 161 THR A C 1
ATOM 1224 O O . THR A 1 161 ? 4.023 0.348 3.666 1.00 90.12 161 THR A O 1
ATOM 1227 N N . LEU A 1 162 ? 2.372 -0.963 2.879 1.00 90.69 162 LEU A N 1
ATOM 1228 C CA . LEU A 1 162 ? 1.467 -0.896 4.011 1.00 90.69 162 LEU A CA 1
ATOM 1229 C C . LEU A 1 162 ? 1.158 -2.335 4.417 1.00 90.69 162 LEU A C 1
ATOM 1231 O O . LEU A 1 162 ? 0.613 -3.100 3.623 1.00 90.69 162 LEU A O 1
ATOM 1235 N N . SER A 1 163 ? 1.519 -2.688 5.642 1.00 91.50 163 SER A N 1
ATOM 1236 C CA . SER A 1 163 ? 1.223 -3.981 6.252 1.00 91.50 163 SER A CA 1
ATOM 1237 C C . SER A 1 163 ? 0.252 -3.751 7.401 1.00 91.50 163 SER A C 1
ATOM 1239 O O . SER A 1 163 ? 0.497 -2.871 8.223 1.00 91.50 163 SER A O 1
ATOM 1241 N N . ALA A 1 164 ? -0.829 -4.521 7.473 1.00 91.88 164 ALA A N 1
ATOM 1242 C CA . ALA A 1 164 ? -1.861 -4.367 8.490 1.00 91.88 164 ALA A CA 1
ATOM 1243 C C . ALA A 1 164 ? -2.121 -5.689 9.226 1.00 91.88 164 ALA A C 1
ATOM 1245 O O . ALA A 1 164 ? -2.272 -6.742 8.609 1.00 91.88 164 ALA A O 1
ATOM 1246 N N . LEU A 1 165 ? -2.217 -5.617 10.551 1.00 94.50 165 LEU A N 1
ATOM 1247 C CA . LEU A 1 165 ? -2.778 -6.658 11.409 1.00 94.50 165 LEU A CA 1
ATOM 1248 C C . LEU A 1 165 ? -4.030 -6.100 12.063 1.00 94.50 165 LEU A C 1
ATOM 1250 O O . LEU A 1 165 ? -3.973 -5.031 12.672 1.00 94.50 165 LEU A O 1
ATOM 1254 N N . CYS A 1 166 ? -5.148 -6.812 11.961 1.00 94.88 166 CYS A N 1
ATOM 1255 C CA . CYS A 1 166 ? -6.394 -6.339 12.542 1.00 94.88 166 CYS A CA 1
ATOM 1256 C C . CYS A 1 166 ? -7.213 -7.435 13.194 1.00 94.88 166 CYS A C 1
ATOM 1258 O O . CYS A 1 166 ? -7.052 -8.622 12.917 1.00 94.88 166 CYS A O 1
ATOM 1260 N N . CYS A 1 167 ? -8.100 -6.997 14.074 1.00 95.75 167 CYS A N 1
ATOM 1261 C CA . CYS A 1 167 ? -8.879 -7.849 14.950 1.00 95.75 167 CYS A CA 1
ATOM 1262 C C . CYS A 1 167 ? -10.083 -7.063 15.499 1.00 95.75 167 CYS A C 1
ATOM 1264 O O . CYS A 1 167 ? -10.141 -5.837 15.396 1.00 95.75 167 CYS A O 1
ATOM 1266 N N . SER A 1 168 ? -11.076 -7.768 16.039 1.00 94.25 168 SER A N 1
ATOM 1267 C CA . SER A 1 168 ? -12.403 -7.212 16.348 1.00 94.25 168 SER A CA 1
ATOM 1268 C C . SER A 1 168 ? -12.769 -7.257 17.834 1.00 94.25 168 SER A C 1
ATOM 1270 O O . SER A 1 168 ? -13.946 -7.173 18.171 1.00 94.25 168 SER A O 1
ATOM 1272 N N . THR A 1 169 ? -11.791 -7.452 18.718 1.00 94.31 169 THR A N 1
ATOM 1273 C CA . THR A 1 169 ? -11.995 -7.453 20.174 1.00 94.31 169 THR A CA 1
ATOM 1274 C C . THR A 1 169 ? -11.225 -6.313 20.819 1.00 94.31 169 THR A C 1
ATOM 1276 O O . THR A 1 169 ? -10.278 -5.792 20.230 1.00 94.31 169 THR A O 1
ATOM 1279 N N . ASP A 1 170 ? -11.591 -5.941 22.042 1.00 95.88 170 ASP A N 1
ATOM 1280 C CA . ASP A 1 170 ? -10.955 -4.806 22.701 1.00 95.88 170 ASP A CA 1
ATOM 1281 C C . ASP A 1 170 ? -9.440 -4.987 22.839 1.00 95.88 170 ASP A C 1
ATOM 1283 O O . ASP A 1 170 ? -8.947 -6.040 23.249 1.00 95.88 170 ASP A O 1
ATOM 1287 N N . ASN A 1 171 ? -8.703 -3.934 22.485 1.00 96.50 171 ASN A N 1
ATOM 1288 C CA . ASN A 1 171 ? -7.254 -3.802 22.627 1.00 96.50 171 ASN A CA 1
ATOM 1289 C C . ASN A 1 171 ? -6.434 -4.947 22.018 1.00 96.50 171 ASN A C 1
ATOM 1291 O O . ASN A 1 171 ? -5.298 -5.189 22.419 1.00 96.50 171 ASN A O 1
ATOM 1295 N N . CYS A 1 172 ? -6.977 -5.643 21.022 1.00 96.62 172 CYS A N 1
ATOM 1296 C CA . CYS A 1 172 ? -6.327 -6.797 20.410 1.00 96.62 172 CYS A CA 1
ATOM 1297 C C . CYS A 1 172 ? -5.139 -6.433 19.500 1.00 96.62 172 CYS A C 1
ATOM 1299 O O . CYS A 1 172 ? -4.314 -7.290 19.187 1.00 96.62 172 CYS A O 1
ATOM 1301 N N . ASN A 1 173 ? -5.018 -5.168 19.084 1.00 96.44 173 ASN A N 1
ATOM 1302 C CA . ASN A 1 173 ? -3.973 -4.668 18.187 1.00 96.44 173 ASN A CA 1
ATOM 1303 C C . ASN A 1 173 ? -2.630 -4.425 18.905 1.00 96.44 173 ASN A C 1
ATOM 1305 O O . ASN A 1 173 ? -1.996 -3.384 18.736 1.00 96.44 173 ASN A O 1
ATOM 1309 N N . THR A 1 174 ? -2.191 -5.381 19.725 1.00 94.81 174 THR A N 1
ATOM 1310 C CA . THR A 1 174 ? -0.951 -5.286 20.512 1.00 94.81 174 THR A CA 1
ATOM 1311 C C . THR A 1 174 ? 0.303 -5.484 19.666 1.00 94.81 174 THR A C 1
ATOM 1313 O O . THR A 1 174 ? 1.315 -4.828 19.918 1.00 94.81 174 THR A O 1
ATOM 1316 N N . GLN A 1 175 ? 0.229 -6.352 18.656 1.00 92.31 175 GLN A N 1
ATOM 1317 C CA . GLN A 1 175 ? 1.347 -6.707 17.783 1.00 92.31 175 GLN A CA 1
ATOM 1318 C C . GLN A 1 175 ? 1.527 -5.700 16.647 1.00 92.31 175 GLN A C 1
ATOM 1320 O O . GLN A 1 175 ? 0.570 -5.065 16.202 1.00 92.31 175 GLN A O 1
ATOM 1325 N N . ASP A 1 176 ? 2.759 -5.589 16.159 1.00 90.31 176 ASP A N 1
ATOM 1326 C CA . ASP A 1 176 ? 3.096 -4.794 14.982 1.00 90.31 176 ASP A CA 1
ATOM 1327 C C . ASP A 1 176 ? 3.345 -5.726 13.788 1.00 90.31 176 ASP A C 1
ATOM 1329 O O . ASP A 1 176 ? 3.994 -6.767 13.953 1.00 90.31 176 ASP A O 1
ATOM 1333 N N . PRO A 1 177 ? 2.826 -5.403 12.590 1.00 89.81 177 PRO A N 1
ATOM 1334 C CA . PRO A 1 177 ? 3.185 -6.141 11.394 1.00 89.81 177 PRO A CA 1
ATOM 1335 C C . PRO A 1 177 ? 4.685 -6.013 11.082 1.00 89.81 177 PRO A C 1
ATOM 1337 O O . PRO A 1 177 ? 5.355 -5.081 11.529 1.00 89.81 177 PRO A O 1
ATOM 1340 N N . PRO A 1 178 ? 5.242 -6.919 10.260 1.00 83.50 178 PRO A N 1
ATOM 1341 C CA . PRO A 1 178 ? 6.629 -6.811 9.837 1.00 83.50 178 PRO A CA 1
ATOM 1342 C C . PRO A 1 178 ? 6.852 -5.522 9.039 1.00 83.50 178 PRO A C 1
ATOM 1344 O O . PRO A 1 178 ? 6.163 -5.266 8.048 1.00 83.50 178 PRO A O 1
ATOM 1347 N N . ALA A 1 179 ? 7.876 -4.759 9.420 1.00 76.94 179 ALA A N 1
ATOM 1348 C CA . ALA A 1 179 ? 8.288 -3.559 8.695 1.00 76.94 179 ALA A CA 1
ATOM 1349 C C . ALA A 1 179 ? 8.823 -3.860 7.288 1.00 76.94 179 ALA A C 1
ATOM 1351 O O . ALA A 1 179 ? 8.683 -3.070 6.357 1.00 76.94 179 ALA A O 1
ATOM 1352 N N . ASN A 1 180 ? 9.441 -5.024 7.099 1.00 70.50 180 ASN A N 1
ATOM 1353 C CA . ASN A 1 180 ? 10.043 -5.372 5.822 1.00 70.50 180 ASN A CA 1
ATOM 1354 C C . ASN A 1 180 ? 9.025 -6.074 4.921 1.00 70.50 180 ASN A C 1
ATOM 1356 O O . ASN A 1 180 ? 8.696 -7.240 5.129 1.00 70.50 180 ASN A O 1
ATOM 1360 N N . GLY A 1 181 ? 8.575 -5.375 3.878 1.00 73.75 181 GLY A N 1
ATOM 1361 C CA . GLY A 1 181 ? 7.852 -6.004 2.778 1.00 73.75 181 GLY A CA 1
ATOM 1362 C C . GLY A 1 181 ? 8.724 -7.041 2.062 1.00 73.75 181 GLY A C 1
ATOM 1363 O O . GLY A 1 181 ? 9.924 -6.826 1.848 1.00 73.75 181 GLY A O 1
ATOM 1364 N N . ASN A 1 182 ? 8.118 -8.159 1.654 1.00 83.12 182 ASN A N 1
ATOM 1365 C CA . ASN A 1 182 ? 8.804 -9.179 0.866 1.00 83.12 182 ASN A CA 1
ATOM 1366 C C . ASN A 1 182 ? 9.402 -8.534 -0.400 1.00 83.12 182 ASN A C 1
ATOM 1368 O O . ASN A 1 182 ? 8.719 -7.815 -1.134 1.00 83.12 182 ASN A O 1
ATOM 1372 N N . SER A 1 183 ? 10.705 -8.722 -0.596 1.00 88.44 183 SER A N 1
ATOM 1373 C CA . SER A 1 183 ? 11.473 -8.152 -1.712 1.00 88.44 183 SER A CA 1
ATOM 1374 C C . SER A 1 183 ? 11.978 -9.228 -2.678 1.00 88.44 183 SER A C 1
ATOM 1376 O O . SER A 1 183 ? 12.764 -8.938 -3.574 1.00 88.44 183 SER A O 1
ATOM 1378 N N . THR A 1 184 ? 11.540 -10.474 -2.504 1.00 93.75 184 THR A N 1
ATOM 1379 C CA . THR A 1 184 ? 11.820 -11.564 -3.435 1.00 93.75 184 THR A CA 1
ATOM 1380 C C . THR A 1 184 ? 11.050 -11.333 -4.729 1.00 93.75 184 THR A C 1
ATOM 1382 O O . THR A 1 184 ? 9.851 -11.053 -4.689 1.00 93.75 184 THR A O 1
ATOM 1385 N N . SER A 1 185 ? 11.732 -11.453 -5.871 1.00 95.38 185 SER A N 1
ATOM 1386 C CA . SER A 1 185 ? 11.088 -11.354 -7.183 1.00 95.38 185 SER A CA 1
ATOM 1387 C C . SER A 1 185 ? 9.980 -12.395 -7.315 1.00 95.38 185 SER A C 1
ATOM 1389 O O . SER A 1 185 ? 10.173 -13.559 -6.967 1.00 95.38 185 SER A O 1
ATOM 1391 N N . ASN A 1 186 ? 8.828 -11.970 -7.826 1.00 96.50 186 ASN A N 1
ATOM 1392 C CA . ASN A 1 186 ? 7.667 -12.837 -8.025 1.00 96.50 186 ASN A CA 1
ATOM 1393 C C . ASN A 1 186 ? 7.467 -13.255 -9.496 1.00 96.50 186 ASN A C 1
ATOM 1395 O O . ASN A 1 186 ? 6.453 -13.860 -9.838 1.00 96.50 186 ASN A O 1
ATOM 1399 N N . GLY A 1 187 ? 8.421 -12.923 -10.376 1.00 96.38 187 GLY A N 1
ATOM 1400 C CA . GLY A 1 187 ? 8.390 -13.256 -11.804 1.00 96.38 187 GLY A CA 1
ATOM 1401 C C . GLY A 1 187 ? 7.517 -12.343 -12.674 1.00 96.38 187 GLY A C 1
ATOM 1402 O O . GLY A 1 187 ? 7.516 -12.493 -13.898 1.00 96.38 187 GLY A O 1
ATOM 1403 N N . ARG A 1 188 ? 6.794 -11.382 -12.087 1.00 96.56 188 ARG A N 1
ATOM 1404 C CA . ARG A 1 188 ? 6.053 -10.367 -12.841 1.00 96.56 188 ARG A CA 1
ATOM 1405 C C . ARG A 1 188 ? 6.961 -9.202 -13.213 1.00 96.56 188 ARG A C 1
ATOM 1407 O O . ARG A 1 188 ? 7.803 -8.783 -12.425 1.00 96.56 188 ARG A O 1
ATOM 1414 N N . GLN A 1 189 ? 6.752 -8.649 -14.404 1.00 97.62 189 GLN A N 1
ATOM 1415 C CA . GLN A 1 189 ? 7.464 -7.465 -14.879 1.00 97.62 189 GLN A CA 1
ATOM 1416 C C . GLN A 1 189 ? 6.493 -6.362 -15.272 1.00 97.62 189 GLN A C 1
ATOM 1418 O O . GLN A 1 189 ? 5.501 -6.620 -15.952 1.00 97.62 189 GLN A O 1
ATOM 1423 N N . CYS A 1 190 ? 6.816 -5.122 -14.921 1.00 97.81 190 CYS A N 1
ATOM 1424 C CA . CYS A 1 190 ? 6.075 -3.928 -15.322 1.00 97.81 190 CYS A CA 1
ATOM 1425 C C . CYS A 1 190 ? 7.031 -2.867 -15.869 1.00 97.81 190 CYS A C 1
ATOM 1427 O O . CYS A 1 190 ? 8.235 -2.909 -15.628 1.00 97.81 190 CYS A O 1
ATOM 1429 N N . PHE A 1 191 ? 6.514 -1.892 -16.611 1.00 96.12 191 PHE A N 1
ATOM 1430 C CA . PHE A 1 191 ? 7.283 -0.690 -16.917 1.00 96.12 191 PHE A CA 1
ATOM 1431 C C . PHE A 1 191 ? 7.351 0.234 -15.700 1.00 96.12 191 PHE A C 1
ATOM 1433 O O . PHE A 1 191 ? 6.403 0.301 -14.918 1.00 96.12 191 PHE A O 1
ATOM 1440 N N . THR A 1 192 ? 8.445 0.981 -15.582 1.00 93.94 192 THR A N 1
ATOM 1441 C CA . THR A 1 192 ? 8.628 2.085 -14.636 1.00 93.94 192 THR A CA 1
ATOM 1442 C C . THR A 1 192 ? 9.158 3.335 -15.348 1.00 93.94 192 THR A C 1
ATOM 1444 O O . THR A 1 192 ? 9.657 3.262 -16.476 1.00 93.94 192 THR A O 1
ATOM 1447 N N . CYS A 1 193 ? 9.026 4.492 -14.699 1.00 89.88 193 CYS A N 1
ATOM 1448 C CA . CYS A 1 193 ? 9.506 5.772 -15.189 1.00 89.88 193 CYS A CA 1
ATOM 1449 C C . CYS A 1 193 ? 10.802 6.198 -14.494 1.00 89.88 193 CYS A C 1
ATOM 1451 O O . CYS A 1 193 ? 10.882 6.298 -13.273 1.00 89.88 193 CYS A O 1
ATOM 1453 N N . ASN A 1 194 ? 11.809 6.540 -15.291 1.00 83.38 194 ASN A N 1
ATOM 1454 C CA . ASN A 1 194 ? 12.942 7.323 -14.832 1.00 83.38 194 ASN A CA 1
ATOM 1455 C C . ASN A 1 194 ? 12.527 8.797 -14.809 1.00 83.38 194 ASN A C 1
ATOM 1457 O O . ASN A 1 194 ? 12.469 9.443 -15.855 1.00 83.38 194 ASN A O 1
ATOM 1461 N N . VAL A 1 195 ? 12.245 9.316 -13.614 1.00 71.06 195 VAL A N 1
ATOM 1462 C CA . VAL A 1 195 ? 11.744 10.685 -13.413 1.00 71.06 195 VAL A CA 1
ATOM 1463 C C . VAL A 1 195 ? 12.736 11.742 -13.916 1.00 71.06 195 VAL A C 1
ATOM 1465 O O . VAL A 1 195 ? 12.316 12.720 -14.525 1.00 71.06 195 VAL A O 1
ATOM 1468 N N . LEU A 1 196 ? 14.048 11.517 -13.762 1.00 71.12 196 LEU A N 1
ATOM 1469 C CA . LEU A 1 196 ? 15.087 12.455 -14.215 1.00 71.12 196 LEU A CA 1
ATOM 1470 C C . LEU A 1 196 ? 15.144 12.584 -15.741 1.00 71.12 196 LEU A C 1
ATOM 1472 O O . LEU A 1 196 ? 15.454 13.648 -16.263 1.00 71.12 196 LEU A O 1
ATOM 1476 N N . ARG A 1 197 ? 14.867 11.491 -16.462 1.00 70.19 197 ARG A N 1
ATOM 1477 C CA . ARG A 1 197 ? 14.889 11.448 -17.935 1.00 70.19 197 ARG A CA 1
ATOM 1478 C C . ARG A 1 197 ? 13.496 11.473 -18.566 1.00 70.19 197 ARG A C 1
ATOM 1480 O O . ARG A 1 197 ? 13.394 11.322 -19.779 1.00 70.19 197 ARG A O 1
ATOM 1487 N N . GLN A 1 198 ? 12.445 11.579 -17.750 1.00 72.06 198 GLN A N 1
ATOM 1488 C CA . GLN A 1 198 ? 11.032 11.489 -18.144 1.00 72.06 198 GLN A CA 1
ATOM 1489 C C . GLN A 1 198 ? 10.706 10.290 -19.063 1.00 72.06 198 GLN A C 1
ATOM 1491 O O . GLN A 1 198 ? 9.774 10.330 -19.864 1.00 72.06 198 GLN A O 1
ATOM 1496 N N . SER A 1 199 ? 11.468 9.199 -18.954 1.00 83.69 199 SER A N 1
ATOM 1497 C CA . SER A 1 199 ? 11.326 8.016 -19.811 1.00 83.69 199 SER A CA 1
ATOM 1498 C C . SER A 1 199 ? 10.635 6.894 -19.053 1.00 83.69 199 SER A C 1
ATOM 1500 O O . SER A 1 199 ? 11.081 6.527 -17.972 1.00 83.69 199 SER A O 1
ATOM 1502 N N . CYS A 1 200 ? 9.584 6.315 -19.635 1.00 88.94 200 CYS A N 1
ATOM 1503 C CA . CYS A 1 200 ? 8.748 5.275 -19.019 1.00 88.94 200 CYS A CA 1
ATOM 1504 C C . CYS A 1 200 ? 8.854 3.912 -19.719 1.00 88.94 200 CYS A C 1
ATOM 1506 O O . CYS A 1 200 ? 7.851 3.212 -19.888 1.00 88.94 200 CYS A O 1
ATOM 1508 N N . SER A 1 201 ? 10.060 3.581 -20.184 1.00 87.38 201 SER A N 1
ATOM 1509 C CA . SER A 1 201 ? 10.372 2.368 -20.956 1.00 87.38 201 SER A CA 1
ATOM 1510 C C . SER A 1 201 ? 11.219 1.348 -20.189 1.00 87.38 201 SER A C 1
ATOM 1512 O O . SER A 1 201 ? 11.392 0.219 -20.649 1.00 87.38 201 SER A O 1
ATOM 1514 N N . SER A 1 202 ? 11.738 1.718 -19.015 1.00 92.38 202 SER A N 1
ATOM 1515 C CA . SER A 1 202 ? 12.528 0.820 -18.174 1.00 92.38 202 SER A CA 1
ATOM 1516 C C . SER A 1 202 ? 11.652 -0.288 -17.599 1.00 92.38 202 SER A C 1
ATOM 1518 O O . SER A 1 202 ? 10.503 -0.046 -17.232 1.00 92.38 202 SER A O 1
ATOM 1520 N N . ARG A 1 203 ? 12.199 -1.502 -17.514 1.00 95.00 203 ARG A N 1
ATOM 1521 C CA . ARG A 1 203 ? 11.526 -2.649 -16.896 1.00 95.00 203 ARG A CA 1
ATOM 1522 C C . ARG A 1 203 ? 11.814 -2.682 -15.399 1.00 95.00 203 ARG A C 1
ATOM 1524 O O . ARG A 1 203 ? 12.911 -2.328 -14.974 1.00 95.00 203 ARG A O 1
ATOM 1531 N N . LEU A 1 204 ? 10.823 -3.114 -14.638 1.00 96.00 204 LEU A N 1
ATOM 1532 C CA . LEU A 1 204 ? 10.865 -3.319 -13.201 1.00 96.00 204 LEU A CA 1
ATOM 1533 C C . LEU A 1 204 ? 10.395 -4.742 -12.909 1.00 96.00 204 LEU A C 1
ATOM 1535 O O . LEU A 1 204 ? 9.296 -5.117 -13.325 1.00 96.00 204 LEU A O 1
ATOM 1539 N N . ASP A 1 205 ? 11.219 -5.504 -12.196 1.00 97.19 205 ASP A N 1
ATOM 1540 C CA . ASP A 1 205 ? 10.824 -6.796 -11.644 1.00 97.19 205 ASP A CA 1
ATOM 1541 C C . ASP A 1 205 ? 9.996 -6.556 -10.381 1.00 97.19 205 ASP A C 1
ATOM 1543 O O . ASP A 1 205 ? 10.448 -5.901 -9.438 1.00 97.19 205 ASP A O 1
ATOM 1547 N N . CYS A 1 206 ? 8.770 -7.066 -10.377 1.00 97.62 206 CYS A N 1
ATOM 1548 C CA . CYS A 1 206 ? 7.881 -6.966 -9.233 1.00 97.62 206 CYS A CA 1
ATOM 1549 C C . CYS A 1 206 ? 8.298 -7.961 -8.146 1.00 97.62 206 CYS A C 1
ATOM 1551 O O . CYS A 1 206 ? 8.905 -9.007 -8.413 1.00 97.62 206 CYS A O 1
ATOM 1553 N N . VAL A 1 207 ? 7.972 -7.626 -6.902 1.00 96.19 207 VAL A N 1
ATOM 1554 C CA . VAL A 1 207 ? 8.408 -8.386 -5.729 1.00 96.19 207 VAL A CA 1
ATOM 1555 C C . VAL A 1 207 ? 7.253 -8.676 -4.776 1.00 96.19 207 VAL A C 1
ATOM 1557 O O . VAL A 1 207 ? 6.269 -7.939 -4.719 1.00 96.19 207 VAL A O 1
ATOM 1560 N N . GLY A 1 208 ? 7.374 -9.750 -3.997 1.00 94.81 208 GLY A N 1
ATOM 1561 C CA . GLY A 1 208 ? 6.350 -10.150 -3.032 1.00 94.81 208 GLY A CA 1
ATOM 1562 C C . GLY A 1 208 ? 4.972 -10.306 -3.684 1.00 94.81 208 GLY A C 1
ATOM 1563 O O . GLY A 1 208 ? 4.840 -10.962 -4.716 1.00 94.81 208 GLY A O 1
ATOM 1564 N N . ASP A 1 209 ? 3.963 -9.656 -3.108 1.00 94.00 209 ASP A N 1
ATOM 1565 C CA . ASP A 1 209 ? 2.559 -9.784 -3.529 1.00 94.00 209 ASP A CA 1
ATOM 1566 C C . ASP A 1 209 ? 2.145 -8.784 -4.628 1.00 94.00 209 ASP A C 1
ATOM 1568 O O . ASP A 1 209 ? 0.961 -8.626 -4.924 1.00 94.00 209 ASP A O 1
ATOM 1572 N N . GLU A 1 210 ? 3.101 -8.068 -5.229 1.00 96.25 210 GLU A N 1
ATOM 1573 C CA . GLU A 1 210 ? 2.852 -7.115 -6.315 1.00 96.25 210 GLU A CA 1
ATOM 1574 C C . GLU A 1 210 ? 2.380 -7.849 -7.592 1.00 96.25 210 GLU A C 1
ATOM 1576 O O . GLU A 1 210 ? 3.179 -8.306 -8.414 1.00 96.25 210 GLU A O 1
ATOM 1581 N N . ASP A 1 211 ? 1.062 -7.986 -7.758 1.00 95.69 211 ASP A N 1
ATOM 1582 C CA . ASP A 1 211 ? 0.408 -8.829 -8.765 1.00 95.69 211 ASP A CA 1
ATOM 1583 C C . ASP A 1 211 ? -0.094 -8.075 -10.009 1.00 95.69 211 ASP A C 1
ATOM 1585 O O . ASP A 1 211 ? -0.617 -8.694 -10.941 1.00 95.69 211 ASP A O 1
ATOM 1589 N N . ARG A 1 212 ? 0.054 -6.749 -10.060 1.00 95.88 212 ARG A N 1
ATOM 1590 C CA . ARG A 1 212 ? -0.458 -5.896 -11.145 1.00 95.88 212 ARG A CA 1
ATOM 1591 C C . ARG A 1 212 ? 0.542 -4.826 -11.538 1.00 95.88 212 ARG A C 1
ATOM 1593 O O . ARG A 1 212 ? 1.372 -4.408 -10.735 1.00 95.88 212 ARG A O 1
ATOM 1600 N N . CYS A 1 213 ? 0.408 -4.328 -12.763 1.00 96.94 213 CYS A N 1
ATOM 1601 C CA . CYS A 1 213 ? 1.086 -3.104 -13.164 1.00 96.94 213 CYS A CA 1
ATOM 1602 C C . CYS A 1 213 ? 0.173 -1.899 -12.974 1.00 96.94 213 CYS A C 1
ATOM 1604 O O . CYS A 1 213 ? -1.046 -2.005 -13.117 1.00 96.94 213 CYS A O 1
ATOM 1606 N N . VAL A 1 214 ? 0.780 -0.744 -12.719 1.00 93.88 214 VAL A N 1
ATOM 1607 C CA . VAL A 1 214 ? 0.087 0.538 -12.594 1.00 93.88 214 VAL A CA 1
ATOM 1608 C C . VAL A 1 214 ? 0.680 1.583 -13.535 1.00 93.88 214 VAL A C 1
ATOM 1610 O O . VAL A 1 214 ? 1.878 1.560 -13.838 1.00 93.88 214 VAL A O 1
ATOM 1613 N N . SER A 1 215 ? -0.174 2.501 -13.975 1.00 91.38 215 SER A N 1
ATOM 1614 C CA . SER A 1 215 ? 0.171 3.782 -14.587 1.00 91.38 215 SER A CA 1
ATOM 1615 C C . SER A 1 215 ? -0.658 4.883 -13.936 1.00 91.38 215 SER A C 1
ATOM 1617 O O . SER A 1 215 ? -1.858 4.709 -13.733 1.00 91.38 215 SER A O 1
ATOM 1619 N N . ALA A 1 216 ? -0.040 6.022 -13.662 1.00 86.94 216 ALA A N 1
ATOM 1620 C CA . ALA A 1 216 ? -0.695 7.193 -13.104 1.00 86.94 216 ALA A CA 1
ATOM 1621 C C . ALA A 1 216 ? -0.060 8.479 -13.640 1.00 86.94 216 ALA A C 1
ATOM 1623 O O . ALA A 1 216 ? 1.110 8.493 -14.032 1.00 86.94 216 ALA A O 1
ATOM 1624 N N . LYS A 1 217 ? -0.830 9.567 -13.620 1.00 83.25 217 LYS A N 1
ATOM 1625 C CA . LYS A 1 217 ? -0.318 10.930 -13.774 1.00 83.25 217 LYS A CA 1
ATOM 1626 C C . LYS A 1 217 ? -0.455 11.639 -12.441 1.00 83.25 217 LYS A C 1
ATOM 1628 O O . LYS A 1 217 ? -1.559 11.728 -11.917 1.00 83.25 217 LYS A O 1
ATOM 1633 N N . VAL A 1 218 ? 0.657 12.122 -11.907 1.00 78.31 218 VAL A N 1
ATOM 1634 C CA . VAL A 1 218 ? 0.693 12.860 -10.641 1.00 78.31 218 VAL A CA 1
ATOM 1635 C C . VAL A 1 218 ? 1.199 14.267 -10.893 1.00 78.31 218 VAL A C 1
ATOM 1637 O O . VAL A 1 218 ? 2.054 14.471 -11.753 1.00 78.31 218 VAL A O 1
ATOM 1640 N N . GLU A 1 219 ? 0.684 15.241 -10.154 1.00 77.19 219 GLU A N 1
ATOM 1641 C CA . GLU A 1 219 ? 1.251 16.585 -10.157 1.00 77.19 219 GLU A CA 1
ATOM 1642 C C . GLU A 1 219 ? 2.327 16.686 -9.077 1.00 77.19 219 GLU A C 1
ATOM 1644 O O . GLU A 1 219 ? 2.078 16.432 -7.901 1.00 77.19 219 GLU A O 1
ATOM 1649 N N . ALA A 1 220 ? 3.541 17.047 -9.479 1.00 69.75 220 ALA A N 1
ATOM 1650 C CA . ALA A 1 220 ? 4.659 17.289 -8.581 1.00 69.75 220 ALA A CA 1
ATOM 1651 C C . ALA A 1 220 ? 5.323 18.611 -8.970 1.00 69.75 220 ALA A C 1
ATOM 1653 O O . ALA A 1 220 ? 5.685 18.806 -10.128 1.00 69.75 220 ALA A O 1
ATOM 1654 N N . ALA A 1 221 ? 5.455 19.534 -8.012 1.00 73.06 221 ALA A N 1
ATOM 1655 C CA . ALA A 1 221 ? 6.024 20.869 -8.236 1.00 73.06 221 ALA A CA 1
ATOM 1656 C C . ALA A 1 221 ? 5.384 21.635 -9.422 1.00 73.06 221 ALA A C 1
ATOM 1658 O O . ALA A 1 221 ? 6.073 22.312 -10.181 1.00 73.06 221 ALA A O 1
ATOM 1659 N N . GLY A 1 222 ? 4.063 21.502 -9.604 1.00 74.94 222 GLY A N 1
ATOM 1660 C CA . GLY A 1 222 ? 3.322 22.141 -10.702 1.00 74.94 222 GLY A CA 1
ATOM 1661 C C . GLY A 1 222 ? 3.514 21.488 -12.078 1.00 74.94 222 GLY A C 1
ATOM 1662 O O . GLY A 1 222 ? 3.053 22.033 -13.077 1.00 74.94 222 GLY A O 1
ATOM 1663 N N . GLN A 1 223 ? 4.186 20.335 -12.153 1.00 75.44 223 GLN A N 1
ATOM 1664 C CA . GLN A 1 223 ? 4.373 19.569 -13.384 1.00 75.44 223 GLN A CA 1
ATOM 1665 C C . GLN A 1 223 ? 3.644 18.228 -13.316 1.00 75.44 223 GLN A C 1
ATOM 1667 O O . GLN A 1 223 ? 3.692 17.529 -12.305 1.00 75.44 223 GLN A O 1
ATOM 1672 N N . SER A 1 224 ? 3.006 17.841 -14.422 1.00 78.62 224 SER A N 1
ATOM 1673 C CA . SER A 1 224 ? 2.408 16.512 -14.562 1.00 78.62 224 SER A CA 1
ATOM 1674 C C . SER A 1 224 ? 3.491 15.486 -14.900 1.00 78.62 224 SER A C 1
ATOM 1676 O O . SER A 1 224 ? 4.135 15.565 -15.948 1.00 78.62 224 SER A O 1
ATOM 1678 N N . VAL A 1 225 ? 3.690 14.516 -14.011 1.00 80.56 225 VAL A N 1
ATOM 1679 C CA . VAL A 1 225 ? 4.689 13.452 -14.128 1.00 80.56 225 VAL A CA 1
ATOM 1680 C C . VAL A 1 225 ? 3.981 12.113 -14.294 1.00 80.56 225 VAL A C 1
ATOM 1682 O O . VAL A 1 225 ? 3.071 11.765 -13.540 1.00 80.56 225 VAL A O 1
ATOM 1685 N N . ASN A 1 226 ? 4.413 11.335 -15.287 1.00 84.19 226 ASN A N 1
ATOM 1686 C CA . ASN A 1 226 ? 3.956 9.958 -15.441 1.00 84.19 226 ASN A CA 1
ATOM 1687 C C . ASN A 1 226 ? 4.680 9.060 -14.437 1.00 84.19 226 ASN A C 1
ATOM 1689 O O . ASN A 1 226 ? 5.908 9.080 -14.339 1.00 84.19 226 ASN A O 1
ATOM 1693 N N . VAL A 1 227 ? 3.914 8.225 -13.749 1.00 87.50 227 VAL A N 1
ATOM 1694 C CA . VAL A 1 227 ? 4.412 7.206 -12.830 1.00 87.50 227 VAL A CA 1
ATOM 1695 C C . VAL A 1 227 ? 3.932 5.854 -13.324 1.00 87.50 227 VAL A C 1
ATOM 1697 O O . VAL A 1 227 ? 2.775 5.690 -13.711 1.00 87.50 227 VAL A O 1
ATOM 1700 N N . LYS A 1 228 ? 4.833 4.878 -13.322 1.00 93.12 228 LYS A N 1
ATOM 1701 C CA . LYS A 1 228 ? 4.536 3.489 -13.652 1.00 93.12 228 LYS A CA 1
ATOM 1702 C C . LYS A 1 228 ? 5.235 2.575 -12.660 1.00 93.12 228 LYS A C 1
ATOM 1704 O O . LYS A 1 228 ? 6.269 2.953 -12.113 1.00 93.12 228 LYS A O 1
ATOM 1709 N N . GLY A 1 229 ? 4.686 1.388 -12.441 1.00 95.25 229 GLY A N 1
ATOM 1710 C CA . GLY A 1 229 ? 5.302 0.443 -11.524 1.00 95.25 229 GLY A CA 1
ATOM 1711 C C . GLY A 1 229 ? 4.504 -0.829 -11.301 1.00 95.25 229 GLY A C 1
ATOM 1712 O O . GLY A 1 229 ? 3.569 -1.131 -12.048 1.00 95.25 229 GLY A O 1
ATOM 1713 N N . CYS A 1 230 ? 4.887 -1.543 -10.250 1.00 96.75 230 CYS A N 1
ATOM 1714 C CA . CYS A 1 230 ? 4.225 -2.734 -9.739 1.00 96.75 230 CYS A CA 1
ATOM 1715 C C . CYS A 1 230 ? 3.358 -2.373 -8.527 1.00 96.75 230 CYS A C 1
ATOM 1717 O O . CYS A 1 230 ? 3.746 -1.543 -7.702 1.00 96.75 230 CYS A O 1
ATOM 1719 N N . VAL A 1 231 ? 2.185 -2.990 -8.411 1.00 94.94 231 VAL A N 1
ATOM 1720 C CA . VAL A 1 231 ? 1.272 -2.799 -7.281 1.00 94.94 231 VAL A CA 1
ATOM 1721 C C . VAL A 1 231 ? 0.597 -4.100 -6.879 1.00 94.94 231 VAL A C 1
ATOM 1723 O O . VAL A 1 231 ? 0.410 -4.994 -7.699 1.00 94.94 231 VAL A O 1
ATOM 1726 N N . THR A 1 232 ? 0.165 -4.177 -5.625 1.00 93.88 232 THR A N 1
ATOM 1727 C CA . THR A 1 232 ? -0.821 -5.172 -5.175 1.00 93.88 232 THR A CA 1
ATOM 1728 C C . THR A 1 232 ? -2.231 -4.776 -5.622 1.00 93.88 232 THR A C 1
ATOM 1730 O O . THR A 1 232 ? -2.567 -3.587 -5.609 1.00 93.88 232 THR A O 1
ATOM 1733 N N . ARG A 1 233 ? -3.114 -5.748 -5.859 1.00 91.62 233 ARG A N 1
ATOM 1734 C CA . ARG A 1 233 ? -4.549 -5.563 -6.147 1.00 91.62 233 ARG A CA 1
ATOM 1735 C C . ARG A 1 233 ? -5.260 -4.535 -5.271 1.00 91.62 233 ARG A C 1
ATOM 1737 O O . ARG A 1 233 ? -6.072 -3.768 -5.784 1.00 91.62 233 ARG A O 1
ATOM 1744 N N . ASN A 1 234 ? -4.947 -4.490 -3.978 1.00 87.75 234 ASN A N 1
ATOM 1745 C CA . ASN A 1 234 ? -5.611 -3.594 -3.032 1.00 87.75 234 ASN A CA 1
ATOM 1746 C C . ASN A 1 234 ? -5.372 -2.108 -3.352 1.00 87.75 234 ASN A C 1
ATOM 1748 O O . ASN A 1 234 ? -6.278 -1.296 -3.167 1.00 87.75 234 ASN A O 1
ATOM 1752 N N . VAL A 1 235 ? -4.224 -1.752 -3.941 1.00 87.31 235 VAL A N 1
ATOM 1753 C CA . VAL A 1 235 ? -3.953 -0.378 -4.408 1.00 87.31 235 VAL A CA 1
ATOM 1754 C C . VAL A 1 235 ? -4.931 0.029 -5.513 1.00 87.31 235 VAL A C 1
ATOM 1756 O O . VAL A 1 235 ? -5.397 1.164 -5.550 1.00 87.31 235 VAL A O 1
ATOM 1759 N N . CYS A 1 236 ? -5.305 -0.917 -6.374 1.00 86.31 236 CYS A N 1
ATOM 1760 C CA . CYS A 1 236 ? -6.234 -0.701 -7.481 1.00 86.31 236 CYS A CA 1
ATOM 1761 C C . CYS A 1 236 ? -7.706 -0.647 -7.039 1.00 86.31 236 CYS A C 1
ATOM 1763 O O . CYS A 1 236 ? -8.562 -0.237 -7.815 1.00 86.31 236 CYS A O 1
ATOM 1765 N N . SER A 1 237 ? -8.019 -1.066 -5.807 1.00 75.94 237 SER A N 1
ATOM 1766 C CA . SER A 1 237 ? -9.394 -1.224 -5.307 1.00 75.94 237 SER A CA 1
ATOM 1767 C C . SER A 1 237 ? -10.033 0.062 -4.750 1.00 75.94 237 SER A C 1
ATOM 1769 O O . SER A 1 237 ? -10.980 0.013 -3.972 1.00 75.94 237 SER A O 1
ATOM 1771 N N . GLY A 1 238 ? -9.542 1.241 -5.145 1.00 60.84 238 GLY A N 1
ATOM 1772 C CA . GLY A 1 238 ? -10.149 2.535 -4.811 1.00 60.84 238 GLY A CA 1
ATOM 1773 C C . GLY A 1 238 ? -9.832 3.063 -3.406 1.00 60.84 238 GLY A C 1
ATOM 1774 O O . GLY A 1 238 ? -9.596 4.253 -3.262 1.00 60.84 238 GLY A O 1
ATOM 1775 N N . ALA A 1 239 ? -9.743 2.218 -2.372 1.00 57.78 239 ALA A N 1
ATOM 1776 C CA . ALA A 1 239 ? -9.524 2.677 -0.990 1.00 57.78 239 ALA A CA 1
ATOM 1777 C C . ALA A 1 239 ? -8.197 3.445 -0.795 1.00 57.78 239 ALA A C 1
ATOM 1779 O O . ALA A 1 239 ? -8.171 4.468 -0.114 1.00 57.78 239 ALA A O 1
ATOM 1780 N N . VAL A 1 240 ? -7.117 2.984 -1.436 1.00 55.28 240 VAL A N 1
ATOM 1781 C CA . VAL A 1 240 ? -5.798 3.648 -1.424 1.00 55.28 240 VAL A CA 1
ATOM 1782 C C . VAL A 1 240 ? -5.733 4.770 -2.470 1.00 55.28 240 VAL A C 1
ATOM 1784 O O . VAL A 1 240 ? -5.182 5.835 -2.211 1.00 55.28 240 VAL A O 1
ATOM 1787 N N . ALA A 1 241 ? -6.352 4.569 -3.638 1.00 53.78 241 ALA A N 1
ATOM 1788 C CA . ALA A 1 241 ? -6.420 5.560 -4.714 1.00 53.78 241 ALA A CA 1
ATOM 1789 C C . ALA A 1 241 ? -7.128 6.859 -4.284 1.00 53.78 241 ALA A C 1
ATOM 1791 O O . ALA A 1 241 ? -6.636 7.954 -4.551 1.00 53.78 241 ALA A O 1
ATOM 1792 N N . SER A 1 242 ? -8.238 6.734 -3.552 1.00 49.25 242 SER A N 1
ATOM 1793 C CA . SER A 1 242 ? -9.020 7.856 -3.022 1.00 49.25 242 SER A CA 1
ATOM 1794 C C . SER A 1 242 ? -8.257 8.681 -1.986 1.00 49.25 242 SER A C 1
ATOM 1796 O O . SER A 1 242 ? -8.500 9.877 -1.874 1.00 49.25 242 SER A O 1
ATOM 1798 N N . GLN A 1 243 ? -7.321 8.075 -1.247 1.00 50.88 243 GLN A N 1
ATOM 1799 C CA . GLN A 1 243 ? -6.451 8.801 -0.312 1.00 50.88 243 GLN A CA 1
ATOM 1800 C C . GLN A 1 243 ? -5.353 9.594 -1.030 1.00 50.88 243 GLN A C 1
ATOM 1802 O O . GLN A 1 243 ? -4.875 10.589 -0.495 1.00 50.88 243 GLN A O 1
ATOM 1807 N N . LEU A 1 244 ? -4.962 9.166 -2.233 1.00 52.75 244 LEU A N 1
ATOM 1808 C CA . LEU A 1 244 ? -3.918 9.812 -3.028 1.00 52.75 244 LEU A CA 1
ATOM 1809 C C . LEU A 1 244 ? -4.477 10.813 -4.054 1.00 52.75 244 LEU A C 1
ATOM 1811 O O . LEU A 1 244 ? -3.707 11.597 -4.594 1.00 52.75 244 LEU A O 1
ATOM 1815 N N . ALA A 1 245 ? -5.793 10.813 -4.311 1.00 53.22 245 ALA A N 1
ATOM 1816 C CA . ALA A 1 245 ? -6.454 11.655 -5.318 1.00 53.22 245 ALA A CA 1
ATOM 1817 C C . ALA A 1 245 ? -5.827 11.539 -6.726 1.00 53.22 245 ALA A C 1
ATOM 1819 O O . ALA A 1 245 ? -5.758 12.511 -7.477 1.00 53.22 245 ALA A O 1
ATOM 1820 N N . VAL A 1 246 ? -5.365 10.338 -7.088 1.00 65.69 246 VAL A N 1
ATOM 1821 C CA . VAL A 1 246 ? -4.688 10.066 -8.365 1.00 65.69 246 VAL A CA 1
ATOM 1822 C C . VAL A 1 246 ? -5.556 9.176 -9.252 1.00 65.69 246 VAL A C 1
ATOM 1824 O O . VAL A 1 246 ? -6.075 8.159 -8.790 1.00 65.69 246 VAL A O 1
ATOM 1827 N N . ASP A 1 247 ? -5.656 9.511 -10.543 1.00 73.12 247 ASP A N 1
ATOM 1828 C CA . ASP A 1 247 ? -6.209 8.607 -11.559 1.00 73.12 247 ASP A CA 1
ATOM 1829 C C . ASP A 1 247 ? -5.230 7.442 -11.800 1.00 73.12 247 ASP A C 1
ATOM 1831 O O . ASP A 1 247 ? -4.201 7.574 -12.473 1.00 73.12 247 ASP A O 1
ATOM 1835 N N . LEU A 1 248 ? -5.521 6.308 -11.160 1.00 83.50 248 LEU A N 1
ATOM 1836 C CA . LEU A 1 248 ? -4.707 5.096 -11.166 1.00 83.50 248 LEU A CA 1
ATOM 1837 C C . LEU A 1 248 ? -5.279 4.089 -12.166 1.00 83.50 248 LEU A C 1
ATOM 1839 O O . LEU A 1 248 ? -6.381 3.571 -11.996 1.00 83.50 248 LEU A O 1
ATOM 1843 N N . ARG A 1 249 ? -4.489 3.738 -13.184 1.00 90.38 249 ARG A N 1
ATOM 1844 C CA . ARG A 1 249 ? -4.832 2.692 -14.155 1.00 90.38 249 ARG A CA 1
ATOM 1845 C C . ARG A 1 249 ? -4.031 1.436 -13.864 1.00 90.38 249 ARG A C 1
ATOM 1847 O O . ARG A 1 249 ? -2.823 1.406 -14.089 1.00 90.38 249 ARG A O 1
ATOM 1854 N N . CYS A 1 250 ? -4.716 0.398 -13.398 1.00 92.81 250 CYS A N 1
ATOM 1855 C CA . CYS A 1 250 ? -4.122 -0.914 -13.182 1.00 92.81 250 CYS A CA 1
ATOM 1856 C C . CYS A 1 250 ? -4.413 -1.881 -14.331 1.00 92.81 250 CYS A C 1
ATOM 1858 O O . CYS A 1 250 ? -5.469 -1.818 -14.959 1.00 92.81 250 CYS A O 1
ATOM 1860 N N . CYS A 1 251 ? -3.498 -2.818 -14.566 1.00 94.75 251 CYS A N 1
ATOM 1861 C CA . CYS A 1 251 ? -3.686 -3.920 -15.504 1.00 94.75 251 CYS A CA 1
ATOM 1862 C C . CYS A 1 251 ? -2.998 -5.199 -15.007 1.00 94.75 251 CYS A C 1
ATOM 1864 O O . CYS A 1 251 ? -2.081 -5.155 -14.184 1.00 94.75 251 CYS A O 1
ATOM 1866 N N . GLU A 1 252 ? -3.465 -6.342 -15.506 1.00 95.06 252 GLU A N 1
ATOM 1867 C CA . GLU A 1 252 ? -2.867 -7.654 -15.256 1.00 95.06 252 GLU A CA 1
ATOM 1868 C C . GLU A 1 252 ? -2.043 -8.105 -16.466 1.00 95.06 252 GLU A C 1
ATOM 1870 O O . GLU A 1 252 ? -2.389 -7.822 -17.613 1.00 95.06 252 GLU A O 1
ATOM 1875 N N . GLY A 1 253 ? -0.959 -8.832 -16.201 1.00 94.50 253 GLY A N 1
ATOM 1876 C CA . GLY A 1 253 ? -0.037 -9.328 -17.225 1.00 94.50 253 GLY A CA 1
ATOM 1877 C C . GLY A 1 253 ? 1.301 -8.593 -17.232 1.00 94.50 253 GLY A C 1
ATOM 1878 O O . GLY A 1 253 ? 1.439 -7.504 -16.677 1.00 94.50 253 GLY A O 1
ATOM 1879 N N . ASN A 1 254 ? 2.312 -9.222 -17.827 1.00 97.06 254 ASN A N 1
ATOM 1880 C CA . ASN A 1 254 ? 3.647 -8.638 -17.903 1.00 97.06 254 ASN A CA 1
ATOM 1881 C C . ASN A 1 254 ? 3.653 -7.441 -18.852 1.00 97.06 254 ASN A C 1
ATOM 1883 O O . ASN A 1 254 ? 3.138 -7.522 -19.965 1.00 97.06 254 ASN A O 1
ATOM 1887 N N . LEU A 1 255 ? 4.269 -6.344 -18.410 1.00 95.94 255 LEU A N 1
ATOM 1888 C CA . LEU A 1 255 ? 4.503 -5.130 -19.190 1.00 95.94 255 LEU A CA 1
ATOM 1889 C C . LEU A 1 255 ? 3.210 -4.494 -19.747 1.00 95.94 255 LEU A C 1
ATOM 1891 O O . LEU A 1 255 ? 3.260 -3.679 -20.668 1.00 95.94 255 LEU A O 1
ATOM 1895 N N . CYS A 1 256 ? 2.043 -4.820 -19.175 1.00 95.56 256 CYS A N 1
ATOM 1896 C CA . CYS A 1 256 ? 0.735 -4.364 -19.663 1.00 95.56 256 CYS A CA 1
ATOM 1897 C C . CYS A 1 256 ? 0.554 -2.842 -19.549 1.00 95.56 256 CYS A C 1
ATOM 1899 O O . CYS A 1 256 ? -0.196 -2.231 -20.308 1.00 95.56 256 CYS A O 1
ATOM 1901 N N . ASN A 1 257 ? 1.303 -2.197 -18.651 1.00 94.12 257 ASN A N 1
ATOM 1902 C CA . ASN A 1 257 ? 1.347 -0.745 -18.507 1.00 94.12 257 ASN A CA 1
ATOM 1903 C C . ASN A 1 257 ? 2.226 -0.065 -19.580 1.00 94.12 257 ASN A C 1
ATOM 1905 O O . ASN A 1 257 ? 2.634 1.087 -19.427 1.00 94.12 257 ASN A O 1
ATOM 1909 N N . GLY A 1 258 ? 2.532 -0.768 -20.674 1.00 86.12 258 GLY A N 1
ATOM 1910 C CA . GLY A 1 258 ? 3.341 -0.302 -21.798 1.00 86.12 258 GLY A CA 1
ATOM 1911 C C . GLY A 1 258 ? 2.621 0.600 -22.788 1.00 86.12 258 GLY A C 1
ATOM 1912 O O . GLY A 1 258 ? 3.298 1.296 -23.539 1.00 86.12 258 GLY A O 1
ATOM 1913 N N . ALA A 1 259 ? 1.284 0.644 -22.771 1.00 66.56 259 ALA A N 1
ATOM 1914 C CA . ALA A 1 259 ? 0.528 1.536 -23.639 1.00 66.56 259 ALA A CA 1
ATOM 1915 C C . ALA A 1 259 ? 0.854 2.999 -23.295 1.00 66.56 259 ALA A C 1
ATOM 1917 O O . ALA A 1 259 ? 0.292 3.602 -22.381 1.00 66.56 259 ALA A O 1
ATOM 1918 N N . TRP A 1 260 ? 1.791 3.577 -24.045 1.00 50.75 260 TRP A N 1
ATOM 1919 C CA . TRP A 1 260 ? 1.740 4.994 -24.355 1.00 50.75 260 TRP A CA 1
ATOM 1920 C C . TRP A 1 260 ? 0.362 5.212 -24.972 1.00 50.75 260 TRP A C 1
ATOM 1922 O O . TRP A 1 260 ? -0.039 4.440 -25.844 1.00 50.75 260 TRP A O 1
ATOM 1932 N N . SER A 1 261 ? -0.378 6.222 -24.528 1.00 45.25 261 SER A N 1
ATOM 1933 C CA . SER A 1 261 ? -1.491 6.739 -25.314 1.00 45.25 261 SER A CA 1
ATOM 1934 C C . SER A 1 261 ? -0.897 7.270 -26.618 1.00 45.25 261 SER A C 1
ATOM 1936 O O . SER A 1 261 ? -0.616 8.458 -26.740 1.00 45.25 261 SER A O 1
ATOM 1938 N N . VAL A 1 262 ? -0.609 6.388 -27.573 1.00 41.53 262 VAL A N 1
ATOM 1939 C CA . VAL A 1 262 ? -0.481 6.799 -28.958 1.00 41.53 262 VAL A CA 1
ATOM 1940 C C . VAL A 1 262 ? -1.859 7.355 -29.263 1.00 41.53 262 VAL A C 1
ATOM 1942 O O . VAL A 1 262 ? -2.864 6.684 -29.010 1.00 41.53 262 VAL A O 1
ATOM 1945 N N . GLY A 1 263 ? -1.922 8.623 -29.671 1.00 45.31 263 GLY A N 1
ATOM 1946 C CA . GLY A 1 263 ? -3.183 9.238 -30.062 1.00 45.31 263 GLY A CA 1
ATOM 1947 C C . GLY A 1 263 ? -3.947 8.330 -31.040 1.00 45.31 263 GLY A C 1
ATOM 1948 O O . GLY A 1 263 ? -3.348 7.432 -31.638 1.00 45.31 263 GLY A O 1
ATOM 1949 N N . PRO A 1 264 ? -5.254 8.552 -31.230 1.00 42.78 264 PRO A N 1
ATOM 1950 C CA . PRO A 1 264 ? -6.177 7.643 -31.927 1.00 42.78 264 PRO A CA 1
ATOM 1951 C C . PRO A 1 264 ? -5.812 7.239 -33.380 1.00 42.78 264 PRO A C 1
ATOM 1953 O O . PRO A 1 264 ? -6.579 6.529 -34.020 1.00 42.78 264 PRO A O 1
ATOM 1956 N N . GLY A 1 265 ? -4.653 7.628 -33.918 1.00 49.41 265 GLY A N 1
ATOM 1957 C CA . GLY A 1 265 ? -4.174 7.290 -35.259 1.00 49.41 265 GLY A CA 1
ATOM 1958 C C . GLY A 1 265 ? -3.434 5.953 -35.417 1.00 49.41 265 GLY A C 1
ATOM 1959 O O . GLY A 1 265 ? -3.250 5.522 -36.550 1.00 49.41 265 GLY A O 1
ATOM 1960 N N . ALA A 1 266 ? -3.017 5.260 -34.349 1.00 46.22 266 ALA A N 1
ATOM 1961 C CA . ALA A 1 266 ? -2.252 4.007 -34.503 1.00 46.22 266 ALA A CA 1
ATOM 1962 C C . ALA A 1 266 ? -3.121 2.753 -34.729 1.00 46.22 266 ALA A C 1
ATOM 1964 O O . ALA A 1 266 ? -2.678 1.810 -35.381 1.00 46.22 266 ALA A O 1
ATOM 1965 N N . SER A 1 267 ? -4.375 2.753 -34.265 1.00 51.50 267 SER A N 1
ATOM 1966 C CA . SER A 1 267 ? -5.309 1.633 -34.486 1.00 51.50 267 SER A CA 1
ATOM 1967 C C . SER A 1 267 ? -5.846 1.555 -35.919 1.00 51.50 267 SER A C 1
ATOM 1969 O O . SER A 1 267 ? -6.372 0.520 -36.317 1.00 51.50 267 SER A O 1
ATOM 1971 N N . VAL A 1 268 ? -5.693 2.617 -36.718 1.00 53.81 268 VAL A N 1
ATOM 1972 C CA . VAL A 1 268 ? -6.169 2.645 -38.111 1.00 53.81 268 VAL A CA 1
ATOM 1973 C C . VAL A 1 268 ? -5.273 1.804 -39.031 1.00 53.81 268 VAL A C 1
ATOM 1975 O O . VAL A 1 268 ? -5.762 1.224 -39.995 1.00 53.81 268 VAL A O 1
ATOM 1978 N N . LEU A 1 269 ? -3.983 1.642 -38.711 1.00 55.94 269 LEU A N 1
ATOM 1979 C CA . LEU A 1 269 ? -3.048 0.874 -39.547 1.00 55.94 269 LEU A CA 1
ATOM 1980 C C . LEU A 1 269 ? -3.359 -0.632 -39.581 1.00 55.94 269 LEU A C 1
ATOM 1982 O O . LEU A 1 269 ? -3.161 -1.269 -40.613 1.00 55.94 269 LEU A O 1
ATOM 1986 N N . PHE A 1 270 ? -3.925 -1.193 -38.508 1.00 57.16 270 PHE A N 1
ATOM 1987 C CA . PHE A 1 270 ? -4.346 -2.601 -38.479 1.00 57.16 270 PHE A CA 1
ATOM 1988 C C . PHE A 1 270 ? -5.630 -2.870 -39.281 1.00 57.16 270 PHE A C 1
ATOM 1990 O O . PHE A 1 270 ? -5.878 -4.009 -39.669 1.00 57.16 270 PHE A O 1
ATOM 1997 N N . LEU A 1 271 ? -6.418 -1.832 -39.587 1.00 59.25 271 LEU A N 1
ATOM 1998 C CA . LEU A 1 271 ? -7.623 -1.940 -40.418 1.00 59.25 271 LEU A CA 1
ATOM 1999 C C . LEU A 1 271 ? -7.331 -1.823 -41.923 1.00 59.25 271 LEU A C 1
ATOM 2001 O O . LEU A 1 271 ? -8.190 -2.155 -42.736 1.00 59.25 271 LEU A O 1
ATOM 2005 N N . LEU A 1 272 ? -6.127 -1.391 -42.313 1.00 59.53 272 LEU A N 1
ATOM 2006 C CA . LEU A 1 272 ? -5.744 -1.224 -43.722 1.00 59.53 272 LEU A CA 1
ATOM 2007 C C . LEU A 1 272 ? -5.146 -2.496 -44.346 1.00 59.53 272 LEU A C 1
ATOM 2009 O O . LEU A 1 272 ? -5.162 -2.641 -45.566 1.00 59.53 272 LEU A O 1
ATOM 2013 N N . TRP A 1 273 ? -4.685 -3.451 -43.534 1.00 61.16 273 TRP A N 1
ATOM 2014 C CA . TRP A 1 273 ? -4.175 -4.746 -44.006 1.00 61.16 273 TRP A CA 1
ATOM 2015 C C . TRP A 1 273 ? -5.199 -5.569 -44.822 1.00 61.16 273 TRP A C 1
ATOM 2017 O O . TRP A 1 273 ? -4.842 -6.072 -45.894 1.00 61.16 273 TRP A O 1
ATOM 2027 N N . PRO A 1 274 ? -6.478 -5.696 -44.404 1.00 65.81 274 PRO A N 1
ATOM 2028 C CA . PRO A 1 274 ? -7.475 -6.385 -45.225 1.00 65.81 274 PRO A CA 1
ATOM 2029 C C . PRO A 1 274 ? -7.849 -5.602 -46.495 1.00 65.81 274 PRO A C 1
ATOM 2031 O O . PRO A 1 274 ? -8.114 -6.219 -47.522 1.00 65.81 274 PRO A O 1
ATOM 2034 N N . LEU A 1 275 ? -7.813 -4.263 -46.475 1.00 59.03 275 LEU A N 1
ATOM 2035 C CA . LEU A 1 275 ? -8.149 -3.424 -47.637 1.00 59.03 275 LEU A CA 1
ATOM 2036 C C . LEU A 1 275 ? -7.105 -3.512 -48.760 1.00 59.03 275 LEU A C 1
ATOM 2038 O O . LEU A 1 275 ? -7.473 -3.607 -49.927 1.00 59.03 275 LEU A O 1
ATOM 2042 N N . VAL A 1 276 ? -5.813 -3.548 -48.418 1.00 65.94 276 VAL A N 1
ATOM 2043 C CA . VAL A 1 276 ? -4.729 -3.735 -49.402 1.00 65.94 276 VAL A CA 1
ATOM 2044 C C . VAL A 1 276 ? -4.779 -5.135 -50.021 1.00 65.94 276 VAL A C 1
ATOM 2046 O O . VAL A 1 276 ? -4.527 -5.293 -51.212 1.00 65.94 276 VAL A O 1
ATOM 2049 N N . SER A 1 277 ? -5.180 -6.144 -49.243 1.00 68.88 277 SER A N 1
ATOM 2050 C CA . SER A 1 277 ? -5.333 -7.517 -49.740 1.00 68.88 277 SER A CA 1
ATOM 2051 C C . SER A 1 277 ? -6.461 -7.630 -50.775 1.00 68.88 277 SER A C 1
ATOM 2053 O O . SER A 1 277 ? -6.294 -8.299 -51.786 1.00 68.88 277 SER A O 1
ATOM 2055 N N . VAL A 1 278 ? -7.587 -6.936 -50.575 1.00 69.44 278 VAL A N 1
ATOM 2056 C CA . VAL A 1 278 ? -8.723 -6.946 -51.520 1.00 69.44 278 VAL A CA 1
ATOM 2057 C C . VAL A 1 278 ? -8.413 -6.192 -52.822 1.00 69.44 278 VAL A C 1
ATOM 2059 O O . VAL A 1 278 ? -8.918 -6.577 -53.876 1.00 69.44 278 VAL A O 1
ATOM 2062 N N . LEU A 1 279 ? -7.568 -5.155 -52.763 1.00 66.25 279 LEU A N 1
ATOM 2063 C CA . LEU A 1 279 ? -7.176 -4.356 -53.930 1.00 66.25 279 LEU A CA 1
ATOM 2064 C C . LEU A 1 279 ? -6.095 -5.017 -54.803 1.00 66.25 279 LEU A C 1
ATOM 2066 O O . LEU A 1 279 ? -5.992 -4.686 -55.975 1.00 66.25 279 LEU A O 1
ATOM 2070 N N . LEU A 1 280 ? -5.276 -5.908 -54.233 1.00 65.12 280 LEU A N 1
ATOM 2071 C CA . LEU A 1 280 ? -4.220 -6.644 -54.950 1.00 65.12 280 LEU A CA 1
ATOM 2072 C C . LEU A 1 280 ? -4.702 -7.984 -55.539 1.00 65.12 280 LEU A C 1
ATOM 2074 O O . LEU A 1 280 ? -3.944 -8.650 -56.240 1.00 65.12 280 LEU A O 1
ATOM 2078 N N . LEU A 1 281 ? -5.934 -8.394 -55.220 1.00 64.06 281 LEU A N 1
ATOM 2079 C CA . LEU A 1 281 ? -6.579 -9.634 -55.678 1.00 64.06 281 LEU A CA 1
ATOM 2080 C C . LEU A 1 281 ? -7.706 -9.390 -56.707 1.00 64.06 281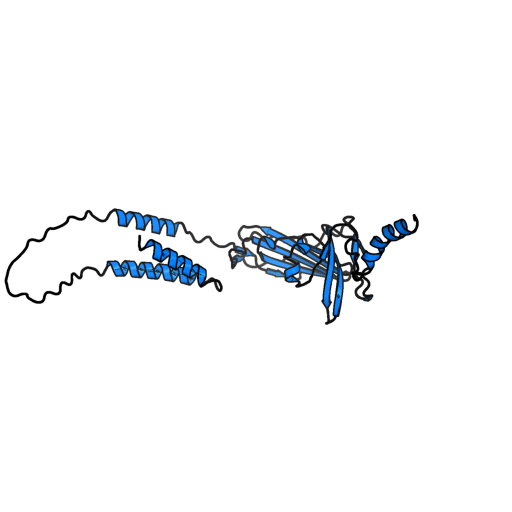 LEU A C 1
ATOM 2082 O O . LEU A 1 281 ? -8.433 -10.326 -57.037 1.00 64.06 281 LEU A O 1
ATOM 2086 N N . HIS A 1 282 ? -7.830 -8.162 -57.218 1.00 52.16 282 HIS A N 1
ATOM 2087 C CA . HIS A 1 282 ? -8.615 -7.786 -58.403 1.00 52.16 282 HIS A CA 1
ATOM 2088 C C . HIS A 1 282 ? -7.690 -7.168 -59.456 1.00 52.16 282 HIS A C 1
ATOM 2090 O O . HIS A 1 282 ? -8.084 -7.183 -60.642 1.00 52.16 282 HIS A O 1
#